Protein AF-A0A7D9J7T1-F1 (afdb_monomer)

pLDDT: mean 74.96, std 25.12, range [26.58, 97.88]

Foldseek 3Di:
DDDDDPDPPPDAQAEDAWQEEEEEEPLCVPPDVCVLPPPTRYDYDHHAALVSLLCCLPRHHYDAHQEYEHYYCLVVLVPHDLVVNVVSLVSSVVSVVVVCVVHVNHAYEYEQAAAFQDPSRVVSVVVRVVNVVVQVVPPSYHYQYLVVRVVDPPQAPHGGHGDPVVSVSVSVSSSCVVVVHDDDDPDPDPPDDDPDPPDDDDDDDDDDDDDDDDDDDDPDDDDDDDDPDDPPPPPDDDDDPVVVVVVVVVVVVVVVVPD

Solvent-accessible surface area (backbone atoms only — not comparable to full-atom values): 16118 Å² total; per-residue (Å²): 141,81,87,77,79,84,76,74,82,77,68,71,76,54,70,38,82,32,30,29,40,36,36,24,25,79,70,46,72,84,59,56,64,64,80,48,41,64,101,50,52,64,43,78,42,87,15,60,28,44,63,51,45,39,50,47,62,70,58,41,44,65,76,64,43,48,33,39,40,40,33,49,32,79,54,40,68,78,74,44,57,71,67,57,49,50,53,44,49,51,53,33,52,54,42,50,50,57,46,33,74,77,32,74,80,31,39,36,34,41,39,49,69,74,66,48,69,57,91,56,37,64,59,45,51,56,48,39,60,48,49,49,58,56,38,75,78,38,87,69,46,42,74,43,76,58,66,72,57,68,74,45,80,84,29,49,75,58,50,66,41,57,26,76,69,28,42,54,52,51,47,50,53,52,28,28,58,74,72,71,45,81,81,80,78,79,71,78,75,78,92,68,79,76,85,82,81,79,80,84,82,85,87,81,89,86,90,84,90,79,83,91,77,89,79,83,87,77,93,74,82,80,74,80,81,74,86,90,77,74,74,92,79,72,82,73,75,90,85,61,69,70,63,55,50,53,54,54,52,51,52,53,54,56,58,66,74,77,114

Sequence (259 aa):
MKLQDENQNINPMKTSNAETIILCDSNGRNLDPKLLCPNSTTEYVRCPTIEAANKILKQHQFSNPKTFIIHTGTNDIERCSIDNINNKTKTLLSSMTSIRQRHPQARLILSSLLPRNDHLLQKAKTLNDRLEKFTNEFPNTTILKHTNLFESTQILYDKKHLNHKGVKIFAKNLKSAYFGTKQKHYSPKPLFHPPTNKQFTPNHRTHQPYHHVPHPVNYNQQFPPLPRNGNPNTWKRPLDNEANHKVSEMIKILHSLFQ

Nearest PDB structures (foldseek):
  2vpt-assembly1_A-2  TM=6.610E-01  e=1.687E-04  Acetivibrio thermocellus
  2wao-assembly1_A  TM=6.851E-01  e=4.635E-04  Acetivibrio thermocellus
  2waa-assembly1_A  TM=6.565E-01  e=3.971E-03  Cellvibrio japonicus
  2w9x-assembly1_B  TM=5.428E-01  e=2.718E-03  Cellvibrio japonicus
  4bo1-assembly1_D  TM=4.828E-01  e=5.331E+00  Pseudomonas aeruginosa PAO1

Secondary structure (DSSP, 8-state):
-----------S--EE--SEEEEE-GGGTT--HHHHSTTS-EEEEE--SHHHHHHHHHHSEESS-SEEEEE--TTHHHHS-HHHHHHHHHHHHHHHHHHHHH-TT-EEEEEPPPP-SSTTHHHHHHHHHHHHHHHHTSTTEEEE--HHHHT-SS-BSSSSSB-HHHHHHHHHHHHHHHTTPPP---PPPPS-PPP------------------PPP-----PPPPP-----TT----SS-HHHHHHHHHHHHHHHHT--

Mean predicted aligned error: 15.79 Å

Radius of gyration: 27.57 Å; Cα contacts (8 Å, |Δi|>4): 290; chains: 1; bounding box: 70×69×81 Å

Structure (mmCIF, N/CA/C/O backbone):
data_AF-A0A7D9J7T1-F1
#
_entry.id   AF-A0A7D9J7T1-F1
#
loop_
_atom_site.group_PDB
_atom_site.id
_atom_site.type_symbol
_atom_site.label_atom_id
_atom_site.label_alt_id
_atom_site.label_comp_id
_atom_site.label_asym_id
_atom_site.label_entity_id
_atom_site.label_seq_id
_atom_site.pdbx_PDB_ins_code
_atom_site.Cartn_x
_atom_site.Cartn_y
_atom_site.Cartn_z
_atom_site.occupancy
_atom_site.B_iso_or_equiv
_atom_site.auth_seq_id
_atom_site.auth_comp_id
_atom_site.auth_asym_id
_atom_site.auth_atom_id
_atom_site.pdbx_PDB_model_num
ATOM 1 N N . MET A 1 1 ? -24.277 1.541 -37.006 1.00 35.62 1 MET A N 1
ATOM 2 C CA . MET A 1 1 ? -23.154 1.745 -36.069 1.00 35.62 1 MET A CA 1
ATOM 3 C C . MET A 1 1 ? -23.751 2.043 -34.693 1.00 35.62 1 MET A C 1
ATOM 5 O O . MET A 1 1 ? -24.195 3.157 -34.461 1.00 35.62 1 MET A O 1
ATOM 9 N N . LYS A 1 2 ? -23.918 1.023 -33.843 1.00 26.58 2 LYS A N 1
ATOM 10 C CA . LYS A 1 2 ? -24.410 1.162 -32.461 1.00 26.58 2 LYS A CA 1
ATOM 11 C C . LYS A 1 2 ? -23.308 0.623 -31.555 1.00 26.58 2 LYS A C 1
ATOM 13 O O . LYS A 1 2 ? -23.092 -0.582 -31.520 1.00 26.58 2 LYS A O 1
ATOM 18 N N . LEU A 1 3 ? -22.581 1.526 -30.907 1.00 33.00 3 LEU A N 1
ATOM 19 C CA . LEU A 1 3 ? -21.710 1.197 -29.785 1.00 33.00 3 LEU A CA 1
ATOM 20 C C . LEU A 1 3 ? -22.634 1.011 -28.580 1.00 33.00 3 LEU A C 1
ATOM 22 O O . LEU A 1 3 ? -23.319 1.951 -28.187 1.00 33.00 3 LEU A O 1
ATOM 26 N N . GLN A 1 4 ? -22.738 -0.219 -28.085 1.00 32.56 4 GLN A N 1
ATOM 27 C CA . GLN A 1 4 ? -23.394 -0.501 -26.816 1.00 32.56 4 GLN A CA 1
ATOM 28 C C . GLN A 1 4 ? -22.368 -0.324 -25.705 1.00 32.56 4 GLN A C 1
ATOM 30 O O . GLN A 1 4 ? -21.306 -0.945 -25.718 1.00 32.56 4 GLN A O 1
ATOM 35 N N . ASP A 1 5 ? -22.724 0.557 -24.780 1.00 36.34 5 ASP A N 1
ATOM 36 C CA . ASP A 1 5 ? -22.052 0.810 -23.521 1.00 36.34 5 ASP A CA 1
ATOM 37 C C . ASP A 1 5 ? -21.841 -0.490 -22.735 1.00 36.34 5 ASP A C 1
ATOM 39 O O . ASP A 1 5 ? -22.794 -1.162 -22.327 1.00 36.34 5 ASP A O 1
ATOM 43 N N . GLU A 1 6 ? -20.580 -0.821 -22.453 1.00 35.38 6 GLU A N 1
ATOM 44 C CA . GLU A 1 6 ? -20.251 -1.709 -21.344 1.00 35.38 6 GLU A CA 1
ATOM 45 C C . GLU A 1 6 ? -20.599 -0.979 -20.044 1.00 35.38 6 GLU A C 1
ATOM 47 O O . GLU A 1 6 ? -19.807 -0.218 -19.483 1.00 35.38 6 GLU A O 1
ATOM 52 N N . ASN A 1 7 ? -21.834 -1.203 -19.593 1.00 34.75 7 ASN A N 1
ATOM 53 C CA . ASN A 1 7 ? -22.358 -0.827 -18.290 1.00 34.75 7 ASN A CA 1
ATOM 54 C C . ASN A 1 7 ? -21.347 -1.164 -17.182 1.00 34.75 7 ASN A C 1
ATOM 56 O O . ASN A 1 7 ? -21.297 -2.284 -16.662 1.00 34.75 7 ASN A O 1
ATOM 60 N N . GLN A 1 8 ? -20.579 -0.158 -16.754 1.00 40.19 8 GLN A N 1
ATOM 61 C CA . GLN A 1 8 ? -20.060 -0.138 -15.398 1.00 40.19 8 GLN A CA 1
ATOM 62 C C . GLN A 1 8 ? -21.281 -0.163 -14.488 1.00 40.19 8 GLN A C 1
ATOM 64 O O . GLN A 1 8 ? -22.037 0.800 -14.426 1.00 40.19 8 GLN A O 1
ATOM 69 N N . ASN A 1 9 ? -21.483 -1.283 -13.803 1.00 34.84 9 ASN A N 1
ATOM 70 C CA . ASN A 1 9 ? -22.452 -1.405 -12.730 1.00 34.84 9 ASN A CA 1
ATOM 71 C C . ASN A 1 9 ? -22.028 -0.458 -11.592 1.00 34.84 9 ASN A C 1
ATOM 73 O O . ASN A 1 9 ? -21.299 -0.842 -10.673 1.00 34.84 9 ASN A O 1
ATOM 77 N N . ILE A 1 10 ? -22.401 0.818 -11.707 1.00 39.12 10 ILE A N 1
ATOM 78 C CA . ILE A 1 10 ? -22.299 1.798 -10.632 1.00 39.12 10 ILE A CA 1
ATOM 79 C C . ILE A 1 10 ? -23.448 1.465 -9.683 1.00 39.12 10 ILE A C 1
ATOM 81 O O . ILE A 1 10 ? -24.546 2.002 -9.788 1.00 39.12 10 ILE A O 1
ATOM 85 N N . ASN A 1 11 ? -23.192 0.516 -8.784 1.00 40.62 11 ASN A N 1
ATOM 86 C CA . ASN A 1 11 ? -24.059 0.277 -7.639 1.00 40.62 11 ASN A CA 1
ATOM 87 C C . ASN A 1 11 ? -24.272 1.611 -6.891 1.00 40.62 11 ASN A C 1
ATOM 89 O O . ASN A 1 11 ? -23.317 2.393 -6.784 1.00 40.62 11 ASN A O 1
ATOM 93 N N . PRO A 1 12 ? -25.481 1.878 -6.360 1.00 44.53 12 PRO A N 1
ATOM 94 C CA . PRO A 1 12 ? -25.743 3.063 -5.549 1.00 44.53 12 PRO A CA 1
ATOM 95 C C . PRO A 1 12 ? -24.705 3.172 -4.429 1.00 44.53 12 PRO A C 1
ATOM 97 O O . PRO A 1 12 ? -24.228 2.149 -3.936 1.00 44.53 12 PRO A O 1
ATOM 100 N N . MET A 1 13 ? -24.342 4.416 -4.082 1.00 55.62 13 MET A N 1
ATOM 101 C CA . MET A 1 13 ? -23.355 4.808 -3.063 1.00 55.62 13 MET A CA 1
ATOM 102 C C . MET A 1 13 ? -23.188 3.731 -1.980 1.00 55.62 13 MET A C 1
ATOM 104 O O . MET A 1 13 ? -23.991 3.620 -1.056 1.00 55.62 13 MET A O 1
ATOM 108 N N . LYS A 1 14 ? -22.165 2.882 -2.130 1.00 71.75 14 LYS A N 1
ATOM 109 C CA . LYS A 1 14 ? -21.948 1.771 -1.208 1.00 71.75 14 LYS A CA 1
ATOM 110 C C . LYS A 1 14 ? -21.379 2.342 0.085 1.00 71.75 14 LYS A C 1
ATOM 112 O O . LYS A 1 14 ? -20.235 2.799 0.119 1.00 71.75 14 LYS A O 1
ATOM 117 N N . THR A 1 15 ? -22.190 2.328 1.134 1.00 84.81 15 THR A N 1
ATOM 118 C CA . THR A 1 15 ? -21.746 2.674 2.483 1.00 84.81 15 THR A CA 1
ATOM 119 C C . THR A 1 15 ? -21.046 1.476 3.107 1.00 84.81 15 THR A C 1
ATOM 121 O O . THR A 1 15 ? -21.578 0.365 3.123 1.00 84.81 15 THR A O 1
ATOM 124 N N . SER A 1 16 ? -19.843 1.699 3.623 1.00 89.12 16 SER A N 1
ATOM 125 C CA . SER A 1 16 ? -19.072 0.705 4.355 1.00 89.12 16 SER A CA 1
ATOM 126 C C . SER A 1 16 ? -19.120 0.980 5.852 1.00 89.12 16 SER A C 1
ATOM 128 O O . SER A 1 16 ? -18.763 2.066 6.313 1.00 89.12 16 SER A O 1
ATOM 130 N N . ASN A 1 17 ? -19.512 -0.041 6.613 1.00 92.75 17 ASN A N 1
ATOM 131 C CA . ASN A 1 17 ? -19.477 -0.045 8.078 1.00 92.75 17 ASN A CA 1
ATOM 132 C C . ASN A 1 17 ? -18.235 -0.768 8.632 1.00 92.75 17 ASN A C 1
ATOM 134 O O . ASN A 1 17 ? -18.174 -1.066 9.824 1.00 92.75 17 ASN A O 1
ATOM 138 N N . ALA A 1 18 ? -17.265 -1.102 7.775 1.00 95.12 18 ALA A N 1
ATOM 139 C CA . ALA A 1 18 ? -16.040 -1.759 8.202 1.00 95.12 18 ALA A CA 1
ATOM 140 C C . ALA A 1 18 ? -15.104 -0.779 8.925 1.00 95.12 18 ALA A C 1
ATOM 142 O O . ALA A 1 18 ? -14.911 0.364 8.508 1.00 95.12 18 ALA A O 1
ATOM 143 N N . GLU A 1 19 ? -14.486 -1.254 10.000 1.00 96.12 19 GLU A N 1
ATOM 144 C CA . GLU A 1 19 ? -13.455 -0.525 10.732 1.00 96.12 19 GLU A CA 1
ATOM 145 C C . GLU A 1 19 ? -12.128 -0.486 9.966 1.00 96.12 19 GLU A C 1
ATOM 147 O O . GLU A 1 19 ? -11.385 0.492 10.060 1.00 96.12 19 GLU A O 1
ATOM 152 N N . THR A 1 20 ? -11.817 -1.540 9.209 1.00 97.00 20 THR A N 1
ATOM 153 C CA . THR A 1 20 ? -10.607 -1.611 8.389 1.00 97.00 20 THR A CA 1
ATOM 154 C C . THR A 1 20 ? -10.964 -1.733 6.915 1.00 97.00 20 THR A C 1
ATOM 156 O O . THR A 1 20 ? -11.684 -2.643 6.512 1.00 97.00 20 THR A O 1
ATOM 159 N N . ILE A 1 21 ? -10.416 -0.842 6.093 1.00 97.44 21 ILE A N 1
ATOM 160 C CA . ILE A 1 21 ? -10.584 -0.859 4.639 1.00 97.44 21 ILE A CA 1
ATOM 161 C C . ILE A 1 21 ? -9.254 -1.236 3.994 1.00 97.44 21 ILE A C 1
ATOM 163 O O . ILE A 1 21 ? -8.249 -0.549 4.181 1.00 97.44 21 ILE A O 1
ATOM 167 N N . ILE A 1 22 ? -9.238 -2.312 3.211 1.00 97.69 22 ILE A N 1
ATOM 168 C CA . ILE A 1 22 ? -8.058 -2.755 2.464 1.00 97.69 22 ILE A CA 1
ATOM 169 C C . ILE A 1 22 ? -8.319 -2.551 0.975 1.00 97.69 22 ILE A C 1
ATOM 171 O O . ILE A 1 22 ? -9.137 -3.250 0.384 1.00 97.69 22 ILE A O 1
ATOM 175 N N . LEU A 1 23 ? -7.593 -1.624 0.355 1.00 97.88 23 LEU A N 1
ATOM 176 C CA . LEU A 1 23 ? -7.582 -1.410 -1.090 1.00 97.88 23 LEU A CA 1
ATOM 177 C C . LEU A 1 23 ? -6.312 -2.044 -1.649 1.00 97.88 23 LEU A C 1
ATOM 179 O O . LEU A 1 23 ? -5.225 -1.515 -1.432 1.00 97.88 23 LEU A O 1
ATOM 183 N N . CYS A 1 24 ? -6.413 -3.178 -2.338 1.00 97.56 24 CYS A N 1
ATOM 184 C CA . CYS A 1 24 ? -5.216 -3.914 -2.753 1.00 97.56 24 CYS A CA 1
ATOM 185 C C . CYS A 1 24 ? -5.268 -4.398 -4.204 1.00 97.56 24 CYS A C 1
ATOM 187 O O . CYS A 1 24 ? -6.330 -4.764 -4.727 1.00 97.56 24 CYS A O 1
ATOM 189 N N . ASP A 1 25 ? -4.111 -4.399 -4.867 1.00 95.75 25 ASP A N 1
ATOM 190 C CA . ASP A 1 25 ? -3.979 -4.926 -6.214 1.00 95.75 25 ASP A CA 1
ATOM 191 C C . ASP A 1 25 ? -4.005 -6.475 -6.273 1.00 95.75 25 ASP A C 1
ATOM 193 O O . ASP A 1 25 ? -4.430 -7.143 -5.329 1.00 95.75 25 ASP A O 1
ATOM 197 N N . SER A 1 26 ? -3.613 -7.090 -7.398 1.00 95.12 26 SER A N 1
ATOM 198 C CA . SER A 1 26 ? -3.631 -8.557 -7.534 1.00 95.12 26 SER A CA 1
ATOM 199 C C . SER A 1 26 ? -2.660 -9.260 -6.584 1.00 95.12 26 SER A C 1
ATOM 201 O O . SER A 1 26 ? -2.889 -10.429 -6.272 1.00 95.12 26 SER A O 1
ATOM 203 N N . ASN A 1 27 ? -1.632 -8.575 -6.075 1.00 94.62 27 ASN A N 1
ATOM 204 C CA . ASN A 1 27 ? -0.717 -9.136 -5.080 1.00 94.62 27 ASN A CA 1
ATOM 205 C C . ASN A 1 27 ? -1.406 -9.421 -3.744 1.00 94.62 27 ASN A C 1
ATOM 207 O O . ASN A 1 27 ? -0.958 -10.283 -2.988 1.00 94.62 27 ASN A O 1
ATOM 211 N N . GLY A 1 28 ? -2.524 -8.747 -3.470 1.00 94.31 28 GLY A N 1
ATOM 212 C CA . GLY A 1 28 ? -3.327 -8.995 -2.284 1.00 94.31 28 GLY A CA 1
ATOM 213 C C . GLY A 1 28 ? -4.298 -10.163 -2.393 1.00 94.31 28 GLY A C 1
ATOM 214 O O . GLY A 1 28 ? -4.953 -10.454 -1.399 1.00 94.31 28 GLY A O 1
ATOM 215 N N . ARG A 1 29 ? -4.426 -10.818 -3.557 1.00 93.38 29 ARG A N 1
ATOM 216 C CA . ARG A 1 29 ? -5.463 -11.840 -3.810 1.00 93.38 29 ARG A CA 1
ATOM 217 C C . ARG A 1 29 ? -5.485 -12.960 -2.765 1.00 93.38 29 ARG A C 1
ATOM 219 O O . ARG A 1 29 ? -6.552 -13.471 -2.453 1.00 93.38 29 ARG A O 1
ATOM 226 N N . ASN A 1 30 ? -4.312 -13.340 -2.262 1.00 93.62 30 ASN A N 1
ATOM 227 C CA . ASN A 1 30 ? -4.137 -14.443 -1.314 1.00 93.62 30 ASN A CA 1
ATOM 228 C C . ASN A 1 30 ? -3.927 -13.960 0.133 1.00 93.62 30 ASN A C 1
ATOM 230 O O . ASN A 1 30 ? -3.459 -14.727 0.974 1.00 93.62 30 ASN A O 1
ATOM 234 N N . LEU A 1 31 ? -4.207 -12.687 0.423 1.00 94.94 31 LEU A N 1
ATOM 235 C CA . LEU A 1 31 ? -4.258 -12.202 1.797 1.00 94.94 31 LEU A CA 1
ATOM 236 C C . LEU A 1 31 ? -5.558 -12.671 2.442 1.00 94.94 31 LEU A C 1
ATOM 238 O O . LEU A 1 31 ? -6.616 -12.610 1.825 1.00 94.94 31 LEU A O 1
ATOM 242 N N . ASP A 1 32 ? -5.474 -13.077 3.704 1.00 93.81 32 ASP A N 1
ATOM 243 C CA . ASP A 1 32 ? -6.646 -13.297 4.543 1.00 93.81 32 ASP A CA 1
ATOM 244 C C . ASP A 1 32 ? -6.852 -12.061 5.436 1.00 93.81 32 ASP A C 1
ATOM 246 O O . ASP A 1 32 ? -6.069 -11.851 6.373 1.00 93.81 32 ASP A O 1
ATOM 250 N N . PRO A 1 33 ? -7.883 -11.232 5.176 1.00 92.62 33 PRO A N 1
ATOM 251 C CA . PRO A 1 33 ? -8.157 -10.042 5.973 1.00 92.62 33 PRO A CA 1
ATOM 252 C C . PRO A 1 33 ? -8.390 -10.343 7.459 1.00 92.62 33 PRO A C 1
ATOM 254 O O . PRO A 1 33 ? -7.979 -9.546 8.302 1.00 92.62 33 PRO A O 1
ATOM 257 N N . LYS A 1 34 ? -8.971 -11.503 7.804 1.00 91.12 34 LYS A N 1
ATOM 258 C CA . LYS A 1 34 ? -9.240 -11.881 9.204 1.00 91.12 34 LYS A CA 1
ATOM 259 C C . LYS A 1 34 ? -7.949 -12.169 9.966 1.00 91.12 34 LYS A C 1
ATOM 261 O O . LYS A 1 34 ? -7.833 -11.835 11.143 1.00 91.12 34 LYS A O 1
ATOM 266 N N . LEU A 1 35 ? -6.962 -12.769 9.299 1.00 92.31 35 LEU A N 1
ATOM 267 C CA . LEU A 1 35 ? -5.643 -13.020 9.892 1.00 92.31 35 LEU A CA 1
ATOM 268 C C . LEU A 1 35 ? -4.770 -11.760 9.930 1.00 92.31 35 LEU A C 1
ATOM 270 O O . LEU A 1 35 ? -3.928 -11.623 10.833 1.00 92.31 35 LEU A O 1
ATOM 274 N N . LEU A 1 36 ? -4.952 -10.866 8.953 1.00 94.00 36 LEU A N 1
ATOM 275 C CA . LEU A 1 36 ? -4.252 -9.586 8.847 1.00 94.00 36 LEU A CA 1
ATOM 276 C C . LEU A 1 36 ? -4.673 -8.624 9.963 1.00 94.00 36 LEU A C 1
ATOM 278 O O . LEU A 1 36 ? -3.818 -8.075 10.659 1.00 94.00 36 LEU A O 1
ATOM 282 N N . CYS A 1 37 ? -5.985 -8.479 10.141 1.00 93.56 37 CYS A N 1
ATOM 283 C CA . CYS A 1 37 ? -6.636 -7.506 11.009 1.00 93.56 37 CYS A CA 1
ATOM 284 C C . CYS A 1 37 ? -7.584 -8.237 11.976 1.00 93.56 37 CYS A C 1
ATOM 286 O O . CYS A 1 37 ? -8.805 -8.104 11.869 1.00 93.56 37 CYS A O 1
ATOM 288 N N . PRO A 1 38 ? -7.049 -9.058 12.902 1.00 91.31 38 PRO A N 1
ATOM 289 C CA . PRO A 1 38 ? -7.892 -9.801 13.825 1.00 91.31 38 PRO A CA 1
ATOM 290 C C . PRO A 1 38 ? -8.669 -8.828 14.716 1.00 91.31 38 PRO A C 1
ATOM 292 O O . PRO A 1 38 ? -8.162 -7.764 15.079 1.00 91.31 38 PRO A O 1
ATOM 295 N N . ASN A 1 39 ? -9.893 -9.215 15.073 1.00 90.94 39 ASN A N 1
ATOM 296 C CA . ASN A 1 39 ? -10.823 -8.429 15.890 1.00 90.94 39 ASN A CA 1
ATOM 297 C C . ASN A 1 39 ? -11.267 -7.095 15.261 1.00 90.94 39 ASN A C 1
ATOM 299 O O . ASN A 1 39 ? -11.721 -6.215 15.984 1.00 90.94 39 ASN A O 1
ATOM 303 N N . SER A 1 40 ? -11.150 -6.940 13.937 1.00 93.19 40 SER A N 1
ATOM 304 C CA . SER A 1 40 ? -11.674 -5.778 13.217 1.00 93.19 40 SER A CA 1
ATOM 305 C C . SER A 1 40 ? -12.597 -6.200 12.081 1.00 93.19 40 SER A C 1
ATOM 307 O O . SER A 1 40 ? -12.284 -7.119 11.313 1.00 93.19 40 SER A O 1
ATOM 309 N N . THR A 1 41 ? -13.735 -5.517 11.940 1.00 95.31 41 THR A N 1
ATOM 310 C CA . THR A 1 41 ? -14.574 -5.676 10.748 1.00 95.31 41 THR A CA 1
ATOM 311 C C . THR A 1 41 ? -13.808 -5.121 9.552 1.00 95.31 41 THR A C 1
ATOM 313 O O . THR A 1 41 ? -13.458 -3.944 9.506 1.00 95.31 41 THR A O 1
ATOM 316 N N . THR A 1 42 ? -13.487 -5.989 8.594 1.00 95.50 42 THR A N 1
ATOM 317 C CA . THR A 1 42 ? -12.598 -5.637 7.485 1.00 95.50 42 THR A CA 1
ATOM 318 C C . THR A 1 42 ? -13.318 -5.763 6.152 1.00 95.50 42 THR A C 1
ATOM 320 O O . THR A 1 42 ? -13.832 -6.833 5.826 1.00 95.50 42 THR A O 1
ATOM 323 N N . GLU A 1 43 ? -13.312 -4.693 5.360 1.00 95.38 43 GLU A N 1
ATOM 324 C CA . GLU A 1 43 ? -13.709 -4.730 3.955 1.00 95.38 43 GLU A CA 1
ATOM 325 C C . GLU A 1 43 ? -12.457 -4.788 3.082 1.00 95.38 43 GLU A C 1
ATOM 327 O O . GLU A 1 43 ? -11.596 -3.908 3.127 1.00 95.38 43 GLU A O 1
ATOM 332 N N . TYR A 1 44 ? -12.365 -5.831 2.261 1.00 95.38 44 TYR A N 1
ATOM 333 C CA . TYR A 1 44 ? -11.342 -5.942 1.232 1.00 95.38 44 TYR A CA 1
ATOM 334 C C . TYR A 1 44 ? -11.935 -5.544 -0.119 1.00 95.38 44 TYR A C 1
ATOM 336 O O . TYR A 1 44 ? -12.894 -6.158 -0.589 1.00 95.38 44 TYR A O 1
ATOM 344 N N . VAL A 1 45 ? -11.337 -4.548 -0.768 1.00 95.31 45 VAL A N 1
ATOM 345 C CA . VAL A 1 45 ? -11.741 -4.067 -2.089 1.00 95.31 45 VAL A CA 1
ATOM 346 C C . VAL A 1 45 ? -10.576 -4.220 -3.058 1.00 95.31 45 VAL A C 1
ATOM 348 O O . VAL A 1 45 ? -9.482 -3.677 -2.872 1.00 95.31 45 VAL A O 1
ATOM 351 N N . ARG A 1 46 ? -10.818 -4.961 -4.141 1.00 94.69 46 ARG A N 1
ATOM 352 C CA . ARG A 1 46 ? -9.849 -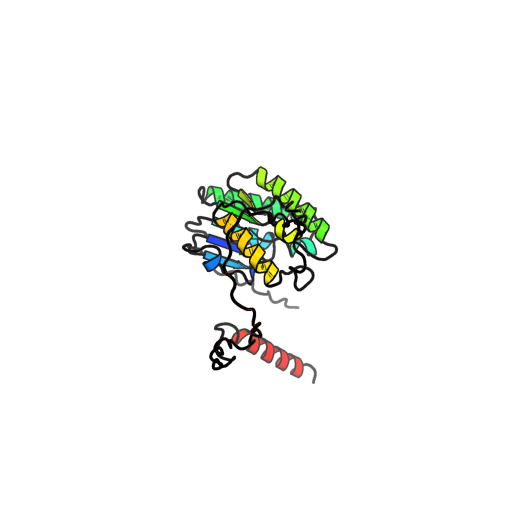5.113 -5.224 1.00 94.69 46 ARG A CA 1
ATOM 353 C C . ARG A 1 46 ? -9.630 -3.756 -5.895 1.00 94.69 46 ARG A C 1
ATOM 355 O O . ARG A 1 46 ? -10.547 -3.176 -6.463 1.00 94.69 46 ARG A O 1
ATOM 362 N N . CYS A 1 47 ? -8.389 -3.288 -5.878 1.00 96.31 47 CYS A N 1
ATOM 363 C CA . CYS A 1 47 ? -8.010 -1.960 -6.339 1.00 96.31 47 CYS A CA 1
ATOM 364 C C . CYS A 1 47 ? -6.829 -2.046 -7.325 1.00 96.31 47 CYS A C 1
ATOM 366 O O . CYS A 1 47 ? -5.676 -2.106 -6.907 1.00 96.31 47 CYS A O 1
ATOM 368 N N . PRO A 1 48 ? -7.074 -2.158 -8.645 1.00 94.44 48 PRO A N 1
ATOM 369 C CA . PRO A 1 48 ? -6.024 -2.458 -9.625 1.00 94.44 48 PRO A CA 1
ATOM 370 C C . PRO A 1 48 ? -5.117 -1.289 -9.990 1.00 94.44 48 PRO A C 1
ATOM 372 O O . PRO A 1 48 ? -4.019 -1.550 -10.477 1.00 94.44 48 PRO A O 1
ATOM 375 N N . THR A 1 49 ? -5.563 -0.050 -9.811 1.00 97.50 49 THR A N 1
ATOM 376 C CA . THR A 1 49 ? -4.816 1.152 -10.197 1.00 97.50 49 THR A CA 1
ATOM 377 C C . THR A 1 49 ? -4.917 2.222 -9.118 1.00 97.50 49 THR A C 1
ATOM 379 O O . THR A 1 49 ? -5.771 2.147 -8.226 1.00 97.50 49 THR A O 1
ATOM 382 N N . ILE A 1 50 ? -4.041 3.222 -9.173 1.00 97.12 50 ILE A N 1
ATOM 383 C CA . ILE A 1 50 ? -4.102 4.397 -8.291 1.00 97.12 50 ILE A CA 1
ATOM 384 C C . ILE A 1 50 ? -5.411 5.168 -8.516 1.00 97.12 50 ILE A C 1
ATOM 386 O O . ILE A 1 50 ? -6.019 5.691 -7.584 1.00 97.12 50 ILE A O 1
ATOM 390 N N . GLU A 1 51 ? -5.886 5.209 -9.757 1.00 96.56 51 GLU A N 1
ATOM 391 C CA . GLU A 1 51 ? -7.154 5.841 -10.113 1.00 96.56 51 GLU A CA 1
ATOM 392 C C . GLU A 1 51 ? -8.363 5.112 -9.513 1.00 96.56 51 GLU A C 1
ATOM 394 O O . GLU A 1 51 ? -9.266 5.755 -8.981 1.00 96.56 51 GLU A O 1
ATOM 399 N N . ALA A 1 52 ? -8.351 3.775 -9.499 1.00 96.56 52 ALA A N 1
ATOM 400 C CA . ALA A 1 52 ? -9.389 2.998 -8.827 1.00 96.56 52 ALA A CA 1
ATOM 401 C C . ALA A 1 52 ? -9.427 3.292 -7.317 1.00 96.56 52 ALA A C 1
ATOM 403 O O . ALA A 1 52 ? -10.510 3.474 -6.763 1.00 96.56 52 ALA A O 1
ATOM 404 N N . ALA A 1 53 ? -8.261 3.418 -6.667 1.00 97.12 53 ALA A N 1
ATOM 405 C CA . ALA A 1 53 ? -8.188 3.804 -5.254 1.00 97.12 53 ALA A CA 1
ATOM 406 C C . ALA A 1 53 ? -8.817 5.183 -5.038 1.00 97.12 53 ALA A C 1
ATOM 408 O O . ALA A 1 53 ? -9.668 5.348 -4.169 1.00 97.12 53 ALA A O 1
ATOM 409 N N . ASN A 1 54 ? -8.449 6.156 -5.875 1.00 96.12 54 ASN A N 1
ATOM 410 C CA . ASN A 1 54 ? -9.019 7.500 -5.844 1.00 96.12 54 ASN A CA 1
ATOM 411 C C . ASN A 1 54 ? -10.544 7.493 -5.985 1.00 96.12 54 ASN A C 1
ATOM 413 O O . ASN A 1 54 ? -11.233 8.160 -5.214 1.00 96.12 54 ASN A O 1
ATOM 417 N N . LYS A 1 55 ? -11.074 6.730 -6.947 1.00 95.19 55 LYS A N 1
ATOM 418 C CA . LYS A 1 55 ? -12.519 6.600 -7.162 1.00 95.19 55 LYS A CA 1
ATOM 419 C C . LYS A 1 55 ? -13.207 6.060 -5.907 1.00 95.19 55 LYS A C 1
ATOM 421 O O . LYS A 1 55 ? -14.172 6.664 -5.449 1.00 95.19 55 LYS A O 1
ATOM 426 N N . ILE A 1 56 ? -12.665 5.000 -5.303 1.00 95.25 56 ILE A N 1
ATOM 427 C CA . ILE A 1 56 ? -13.206 4.407 -4.071 1.00 95.25 56 ILE A CA 1
ATOM 428 C C . ILE A 1 56 ? -13.182 5.418 -2.918 1.00 95.25 56 ILE A C 1
ATOM 430 O O . ILE A 1 56 ? -14.215 5.644 -2.299 1.00 95.25 56 ILE A O 1
ATOM 434 N N . LEU A 1 57 ? -12.053 6.085 -2.655 1.00 94.50 57 LEU A N 1
ATOM 435 C CA . LEU A 1 57 ? -11.942 7.041 -1.540 1.00 94.50 57 LEU A CA 1
ATOM 436 C C . LEU A 1 57 ? -12.878 8.258 -1.676 1.00 94.50 57 LEU A C 1
ATOM 438 O O . LEU A 1 57 ? -13.268 8.851 -0.664 1.00 94.50 57 LEU A O 1
ATOM 442 N N . LYS A 1 58 ? -13.221 8.644 -2.911 1.00 91.62 58 LYS A N 1
ATOM 443 C CA . LYS A 1 58 ? -14.134 9.760 -3.199 1.00 91.62 58 LYS A CA 1
ATOM 444 C C . LYS A 1 58 ? -15.606 9.355 -3.173 1.00 91.62 58 LYS A C 1
ATOM 446 O O . LYS A 1 58 ? -16.427 10.139 -2.714 1.00 91.62 58 LYS A O 1
ATOM 451 N N . GLN A 1 59 ? -15.940 8.180 -3.705 1.00 89.12 59 GLN A N 1
ATOM 452 C CA . GLN A 1 59 ? -17.329 7.784 -3.961 1.00 89.12 59 GLN A CA 1
ATOM 453 C C . GLN A 1 59 ? -17.924 6.887 -2.873 1.00 89.12 59 GLN A C 1
ATOM 455 O O . GLN A 1 59 ? -19.131 6.944 -2.646 1.00 89.12 59 GLN A O 1
ATOM 460 N N . HIS A 1 60 ? -17.116 6.060 -2.200 1.00 89.81 60 HIS A N 1
ATOM 461 C CA . HIS A 1 60 ? -17.610 5.272 -1.074 1.00 89.81 60 HIS A CA 1
ATOM 462 C C . HIS A 1 60 ? -17.801 6.157 0.155 1.00 89.81 60 HIS A C 1
ATOM 464 O O . HIS A 1 60 ? -16.950 6.981 0.507 1.00 89.81 60 HIS A O 1
ATOM 470 N N . GLN A 1 61 ? -18.919 5.931 0.837 1.00 90.50 61 GLN A N 1
ATOM 471 C CA . GLN A 1 61 ? -19.126 6.462 2.172 1.00 90.50 61 GLN A CA 1
ATOM 472 C C . GLN A 1 61 ? -18.559 5.466 3.179 1.00 90.50 61 GLN A C 1
ATOM 474 O O . GLN A 1 61 ? -18.841 4.272 3.110 1.00 90.50 61 GLN A O 1
ATOM 479 N N . PHE A 1 62 ? -17.756 5.953 4.115 1.00 92.56 62 PHE A N 1
ATOM 480 C CA . PHE A 1 62 ? -17.219 5.150 5.205 1.00 92.56 62 PHE A CA 1
ATOM 481 C C . PHE A 1 62 ? -17.828 5.689 6.492 1.00 92.56 62 PHE A C 1
ATOM 483 O O . PHE A 1 62 ? -17.679 6.873 6.777 1.00 92.56 62 PHE A O 1
ATOM 490 N N . SER A 1 63 ? -18.540 4.856 7.248 1.00 89.94 63 SER A N 1
ATOM 491 C CA . SER A 1 63 ? -19.256 5.331 8.436 1.00 89.94 63 SER A CA 1
ATOM 492 C C . SER A 1 63 ? -18.283 5.698 9.560 1.00 89.94 63 SER A C 1
ATOM 494 O O . SER A 1 63 ? -18.266 6.831 10.029 1.00 89.94 63 SER A O 1
ATOM 496 N N . ASN A 1 64 ? -17.431 4.751 9.972 1.00 90.25 64 ASN A N 1
ATOM 497 C CA . ASN A 1 64 ? -16.439 4.969 11.030 1.00 90.25 64 ASN A CA 1
ATOM 498 C C . ASN A 1 64 ? -15.173 4.104 10.838 1.00 90.25 64 ASN A C 1
ATOM 500 O O . ASN A 1 64 ? -14.898 3.201 11.635 1.00 90.25 64 ASN A O 1
ATOM 504 N N . PRO A 1 65 ? -14.408 4.328 9.757 1.00 94.62 65 PRO A N 1
ATOM 505 C CA . PRO A 1 65 ? -13.177 3.597 9.509 1.00 94.62 65 PRO A CA 1
ATOM 506 C C . PRO A 1 65 ? -12.094 4.002 10.521 1.00 94.62 65 PRO A C 1
ATOM 508 O O . PRO A 1 65 ? -11.819 5.180 10.744 1.00 94.62 65 PRO A O 1
ATOM 511 N N . LYS A 1 66 ? -11.418 3.008 11.092 1.00 94.94 66 LYS A N 1
ATOM 512 C CA . LYS A 1 66 ? -10.257 3.167 11.978 1.00 94.94 66 LYS A CA 1
ATOM 513 C C . LYS A 1 66 ? -8.940 3.059 11.220 1.00 94.94 66 LYS A C 1
ATOM 515 O O . LYS A 1 66 ? -7.927 3.616 11.646 1.00 94.94 66 LYS A O 1
ATOM 520 N N . THR A 1 67 ? -8.886 2.289 10.135 1.00 95.81 67 THR A N 1
ATOM 521 C CA . THR A 1 67 ? -7.643 2.083 9.379 1.00 95.81 67 THR A CA 1
ATOM 522 C C . THR A 1 67 ? -7.911 1.857 7.895 1.00 95.81 67 THR A C 1
ATOM 524 O O . THR A 1 67 ? -8.777 1.072 7.521 1.00 95.81 67 THR A O 1
ATOM 527 N N . PHE A 1 68 ? -7.113 2.504 7.049 1.00 96.94 68 PHE A N 1
ATOM 528 C CA . PHE A 1 68 ? -7.032 2.220 5.620 1.00 96.94 68 PHE A CA 1
ATOM 529 C C . PHE A 1 68 ? -5.669 1.615 5.301 1.00 96.94 68 PHE A C 1
ATOM 531 O O . PHE A 1 68 ? -4.642 2.146 5.720 1.00 96.94 68 PHE A O 1
ATOM 538 N N . ILE A 1 69 ? -5.654 0.533 4.531 1.00 97.56 69 ILE A N 1
ATOM 539 C CA . ILE A 1 69 ? -4.446 -0.069 3.967 1.00 97.56 69 ILE A CA 1
ATOM 540 C C . ILE A 1 69 ? -4.575 -0.006 2.451 1.00 97.56 69 ILE A C 1
ATOM 542 O O . ILE A 1 69 ? -5.482 -0.612 1.885 1.00 97.56 69 ILE A O 1
ATOM 546 N N . ILE A 1 70 ? -3.678 0.718 1.788 1.00 97.75 70 ILE A N 1
ATOM 547 C CA . ILE A 1 70 ? -3.731 0.947 0.343 1.00 97.75 70 ILE A CA 1
ATOM 548 C C . ILE A 1 70 ? -2.461 0.393 -0.296 1.00 97.75 70 ILE A C 1
ATOM 550 O O . ILE A 1 70 ? -1.364 0.868 -0.022 1.00 97.75 70 ILE A O 1
ATOM 554 N N . HIS A 1 71 ? -2.612 -0.595 -1.169 1.00 97.69 71 HIS A N 1
ATOM 555 C CA . HIS A 1 71 ? -1.547 -1.169 -1.983 1.00 97.69 71 HIS A CA 1
ATOM 556 C C . HIS A 1 71 ? -1.989 -1.206 -3.446 1.00 97.69 71 HIS A C 1
ATOM 558 O O . HIS A 1 71 ? -2.797 -2.041 -3.848 1.00 97.69 71 HIS A O 1
ATOM 564 N N . THR A 1 72 ? -1.481 -0.283 -4.253 1.00 96.50 72 THR A N 1
ATOM 565 C CA . THR A 1 72 ? -1.834 -0.174 -5.670 1.00 96.50 72 THR A CA 1
ATOM 566 C C . THR A 1 72 ? -0.693 0.471 -6.456 1.00 96.50 72 THR A C 1
ATOM 568 O O . THR A 1 72 ? 0.264 0.973 -5.870 1.00 96.50 72 THR A O 1
ATOM 571 N N . GLY A 1 73 ? -0.791 0.469 -7.785 1.00 94.69 73 GLY A N 1
ATOM 572 C CA . GLY A 1 73 ? 0.176 1.109 -8.681 1.00 94.69 73 GLY A CA 1
ATOM 573 C C . GLY A 1 73 ? 1.003 0.140 -9.523 1.00 94.69 73 GLY A C 1
ATOM 574 O O . GLY A 1 73 ? 1.591 0.560 -10.517 1.00 94.69 73 GLY A O 1
ATOM 575 N N . THR A 1 74 ? 0.984 -1.164 -9.225 1.00 94.38 74 THR A N 1
ATOM 576 C CA . THR A 1 74 ? 1.687 -2.193 -10.020 1.00 94.38 74 THR A CA 1
ATOM 577 C C . THR A 1 74 ? 1.238 -2.236 -11.482 1.00 94.38 74 THR A C 1
ATOM 579 O O . THR A 1 74 ? 2.036 -2.547 -12.361 1.00 94.38 74 THR A O 1
ATOM 582 N N . ASN A 1 75 ? -0.024 -1.913 -11.769 1.00 95.19 75 ASN A N 1
ATOM 583 C CA . ASN A 1 75 ? -0.501 -1.798 -13.150 1.00 95.19 75 ASN A CA 1
ATOM 584 C C . ASN A 1 75 ? -0.230 -0.409 -13.747 1.00 95.19 75 ASN A C 1
ATOM 586 O O . ASN A 1 75 ? -0.072 -0.285 -14.958 1.00 95.19 75 ASN A O 1
ATOM 590 N N . 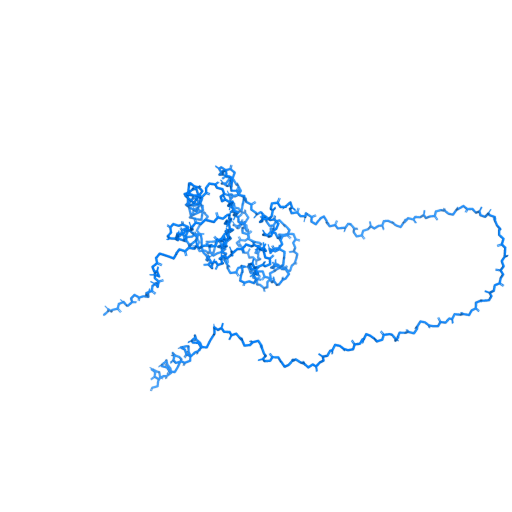ASP A 1 76 ? -0.171 0.644 -12.926 1.00 96.38 76 ASP A N 1
ATOM 591 C CA . ASP A 1 76 ? 0.132 1.995 -13.407 1.00 96.38 76 ASP A CA 1
ATOM 592 C C . ASP A 1 76 ? 1.583 2.088 -13.900 1.00 96.38 76 ASP A C 1
ATOM 594 O O . ASP A 1 76 ? 1.833 2.702 -14.938 1.00 96.38 76 ASP A O 1
ATOM 598 N N . ILE A 1 77 ? 2.533 1.406 -13.243 1.00 94.75 77 ILE A N 1
ATOM 599 C CA . ILE A 1 77 ? 3.927 1.353 -13.722 1.00 94.75 77 ILE A CA 1
ATOM 600 C C . ILE A 1 77 ? 4.063 0.722 -15.111 1.00 94.75 77 ILE A C 1
ATOM 602 O O . ILE A 1 77 ? 4.981 1.088 -15.844 1.00 94.75 77 ILE A O 1
ATOM 606 N N . GLU A 1 78 ? 3.157 -0.182 -15.483 1.00 91.88 78 GLU A N 1
ATOM 607 C CA . GLU A 1 78 ? 3.160 -0.868 -16.781 1.00 91.88 78 GLU A CA 1
ATOM 608 C C . GLU A 1 78 ? 2.586 0.004 -17.898 1.00 91.88 78 GLU A C 1
ATOM 610 O O . GLU A 1 78 ? 2.935 -0.184 -19.058 1.00 91.88 78 GLU A O 1
ATOM 615 N N . ARG A 1 79 ? 1.706 0.953 -17.559 1.00 94.06 79 ARG A N 1
ATOM 616 C CA . ARG A 1 79 ? 0.853 1.651 -18.537 1.00 94.06 79 ARG A CA 1
ATOM 617 C C . ARG A 1 79 ? 1.095 3.151 -18.627 1.00 94.06 79 ARG A C 1
ATOM 619 O O . ARG A 1 79 ? 0.606 3.790 -19.549 1.00 94.06 79 ARG A O 1
ATOM 626 N N . CYS A 1 80 ? 1.778 3.744 -17.654 1.00 94.50 80 CYS A N 1
ATOM 627 C CA . CYS A 1 80 ? 1.874 5.195 -17.527 1.00 94.50 80 CYS A CA 1
ATOM 628 C C . CYS A 1 80 ? 3.326 5.659 -17.434 1.00 94.50 80 CYS A C 1
ATOM 630 O O . CYS A 1 80 ? 4.181 4.947 -16.911 1.00 94.50 80 CYS A O 1
ATOM 632 N N . SER A 1 81 ? 3.616 6.877 -17.892 1.00 94.19 81 SER A N 1
ATOM 633 C CA . SER A 1 81 ? 4.894 7.534 -17.608 1.00 94.19 81 SER A CA 1
ATOM 634 C C . SER A 1 81 ? 5.057 7.778 -16.105 1.00 94.19 81 SER A C 1
ATOM 636 O O . SER A 1 81 ? 4.086 7.801 -15.346 1.00 94.19 81 SER A O 1
ATOM 638 N N . ILE A 1 82 ? 6.299 7.974 -15.668 1.00 91.88 82 ILE A N 1
ATOM 639 C CA . ILE A 1 82 ? 6.607 8.289 -14.271 1.00 91.88 82 ILE A CA 1
ATOM 640 C C . ILE A 1 82 ? 5.860 9.554 -13.800 1.00 91.88 82 ILE A C 1
ATOM 642 O O . ILE A 1 82 ? 5.326 9.565 -12.692 1.00 91.88 82 ILE A O 1
ATOM 646 N N . ASP A 1 83 ? 5.771 10.590 -14.637 1.00 93.06 83 ASP A N 1
ATOM 647 C CA . ASP A 1 83 ? 5.109 11.849 -14.271 1.00 93.06 83 ASP A CA 1
ATOM 648 C C . ASP A 1 83 ? 3.597 11.692 -14.130 1.00 93.06 83 ASP A C 1
ATOM 650 O O . ASP A 1 83 ? 3.003 12.211 -13.185 1.00 93.06 83 ASP A O 1
ATOM 654 N N . ASN A 1 84 ? 2.969 10.894 -14.998 1.00 95.69 84 ASN A N 1
ATOM 655 C CA . ASN A 1 84 ? 1.551 10.581 -14.855 1.00 95.69 84 ASN A CA 1
ATOM 656 C C . ASN A 1 84 ? 1.286 9.805 -13.551 1.00 95.69 84 ASN A C 1
ATOM 658 O O . ASN A 1 84 ? 0.345 10.108 -12.818 1.00 95.69 84 ASN A O 1
ATOM 662 N N . ILE A 1 85 ? 2.156 8.851 -13.201 1.00 94.94 85 ILE A N 1
ATOM 663 C CA . ILE A 1 85 ? 2.039 8.112 -11.935 1.00 94.94 85 ILE A CA 1
ATOM 664 C C . ILE A 1 85 ? 2.208 9.054 -10.740 1.00 94.94 85 ILE A C 1
ATOM 666 O O . ILE A 1 85 ? 1.415 8.981 -9.807 1.00 94.94 85 ILE A O 1
ATOM 670 N N . ASN A 1 86 ? 3.177 9.974 -10.772 1.00 92.25 86 ASN A N 1
ATOM 671 C CA . ASN A 1 86 ? 3.326 10.986 -9.724 1.00 92.25 86 ASN A CA 1
ATOM 672 C C . ASN A 1 86 ? 2.050 11.814 -9.545 1.00 92.25 86 ASN A C 1
ATOM 674 O O . ASN A 1 86 ? 1.621 12.024 -8.413 1.00 92.25 86 ASN A O 1
ATOM 678 N N . ASN A 1 87 ? 1.451 12.289 -10.640 1.00 93.75 87 ASN A N 1
ATOM 679 C CA . ASN A 1 87 ? 0.234 13.099 -10.585 1.00 93.75 87 ASN A CA 1
ATOM 680 C C . ASN A 1 87 ? -0.920 12.302 -9.970 1.00 93.75 87 ASN A C 1
ATOM 682 O O . ASN A 1 87 ? -1.552 12.771 -9.025 1.00 93.75 87 ASN A O 1
ATOM 686 N N . LYS A 1 88 ? -1.117 11.054 -10.413 1.00 95.00 88 LYS A N 1
ATOM 687 C CA . LYS A 1 88 ? -2.097 10.130 -9.822 1.00 95.00 88 LYS A CA 1
ATOM 688 C C . LYS A 1 88 ? -1.853 9.900 -8.327 1.00 95.00 88 LYS A C 1
ATOM 690 O O . LYS A 1 88 ? -2.805 9.899 -7.546 1.00 95.00 88 LYS A O 1
ATOM 695 N N . THR A 1 89 ? -0.595 9.729 -7.922 1.00 92.38 89 THR A N 1
ATOM 696 C CA . THR A 1 89 ? -0.194 9.568 -6.517 1.00 92.38 89 THR A CA 1
ATOM 697 C C . THR A 1 89 ? -0.494 10.820 -5.699 1.00 92.38 89 THR A C 1
ATOM 699 O O . THR A 1 89 ? -1.059 10.708 -4.616 1.00 92.38 89 THR A O 1
ATOM 702 N N . LYS A 1 90 ? -0.197 12.018 -6.214 1.00 91.50 90 LYS A N 1
ATOM 703 C CA . LYS A 1 90 ? -0.563 13.279 -5.548 1.00 91.50 90 LYS A CA 1
ATOM 704 C C . LYS A 1 90 ? -2.076 13.383 -5.363 1.00 91.50 90 LYS A C 1
ATOM 706 O O . LYS A 1 90 ? -2.528 13.680 -4.264 1.00 91.50 90 LYS A O 1
ATOM 711 N N . THR A 1 91 ? -2.863 13.043 -6.387 1.00 93.69 91 THR A N 1
ATOM 712 C CA . THR A 1 91 ? -4.330 12.990 -6.274 1.00 93.69 91 THR A CA 1
ATOM 713 C C . THR A 1 91 ? -4.797 11.968 -5.234 1.00 93.69 91 THR A C 1
ATOM 715 O O . THR A 1 91 ? -5.736 12.252 -4.489 1.00 93.69 91 THR A O 1
ATOM 718 N N . LEU A 1 92 ? -4.138 10.804 -5.143 1.00 94.44 92 LEU A N 1
ATOM 719 C CA . LEU A 1 92 ? -4.411 9.805 -4.103 1.00 94.44 92 LEU A CA 1
ATOM 720 C C . LEU A 1 92 ? -4.191 10.380 -2.708 1.00 94.44 92 LEU A C 1
ATOM 722 O O . LEU A 1 92 ? -5.073 10.263 -1.860 1.00 94.44 92 LEU A O 1
ATOM 726 N N . LEU A 1 93 ? -3.064 11.052 -2.494 1.00 91.56 93 LEU A N 1
ATOM 727 C CA . LEU A 1 93 ? -2.752 11.685 -1.218 1.00 91.56 93 LEU A CA 1
ATOM 728 C C . LEU A 1 93 ? -3.742 12.804 -0.879 1.00 91.56 93 LEU A C 1
ATOM 730 O O . LEU A 1 93 ? -4.216 12.862 0.251 1.00 91.56 93 LEU A O 1
ATOM 734 N N . SER A 1 94 ? -4.158 13.622 -1.850 1.00 91.56 94 SER A N 1
ATOM 735 C CA . SER A 1 94 ? -5.236 14.600 -1.641 1.00 91.56 94 SER A CA 1
ATOM 736 C C . SER A 1 94 ? -6.551 13.930 -1.219 1.00 91.56 94 SER A C 1
ATOM 738 O O . SER A 1 94 ? -7.197 14.388 -0.278 1.00 91.56 94 SER A O 1
ATOM 740 N N . SER A 1 95 ? -6.933 12.816 -1.853 1.00 93.62 95 SER A N 1
ATOM 741 C CA . SER A 1 95 ? -8.137 12.059 -1.471 1.00 93.62 95 SER A CA 1
ATOM 742 C C . SER A 1 95 ? -8.015 11.464 -0.062 1.00 93.62 95 SER A C 1
ATOM 744 O O . SER A 1 95 ? -8.979 11.469 0.705 1.00 93.62 95 SER A O 1
ATOM 746 N N . MET A 1 96 ? -6.824 10.992 0.307 1.00 91.69 96 MET A N 1
ATOM 747 C CA . MET A 1 96 ? -6.511 10.523 1.657 1.00 91.69 96 MET A CA 1
ATOM 748 C C . MET A 1 96 ? -6.596 11.657 2.693 1.00 91.69 96 MET A C 1
ATOM 750 O O . MET A 1 96 ? -7.140 11.448 3.778 1.00 91.69 96 MET A O 1
ATOM 754 N N . THR A 1 97 ? -6.172 12.878 2.351 1.00 89.88 97 THR A N 1
ATOM 755 C CA . THR A 1 97 ? -6.379 14.069 3.194 1.00 89.88 97 THR A CA 1
ATOM 756 C C . THR A 1 97 ? -7.862 14.332 3.436 1.00 89.88 97 THR A C 1
ATOM 758 O O . THR A 1 97 ? -8.264 14.540 4.580 1.00 89.88 97 THR A O 1
ATOM 761 N N . SER A 1 98 ? -8.704 14.252 2.402 1.00 91.81 98 SER A N 1
ATOM 762 C CA . SER A 1 98 ? -10.157 14.419 2.555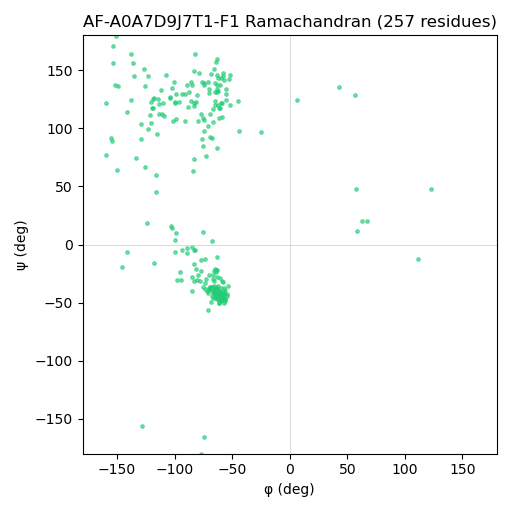 1.00 91.81 98 SER A CA 1
ATOM 763 C C . SER A 1 98 ? -10.804 13.309 3.392 1.00 91.81 98 SER A C 1
ATOM 765 O O . SER A 1 98 ? -11.795 13.547 4.081 1.00 91.81 98 SER A O 1
ATOM 767 N N . ILE A 1 99 ? -10.272 12.083 3.351 1.00 91.81 99 ILE A N 1
ATOM 768 C CA . ILE A 1 99 ? -10.695 10.998 4.253 1.00 91.81 99 ILE A CA 1
ATOM 769 C C . ILE A 1 99 ? -10.339 11.344 5.694 1.00 91.81 99 ILE A C 1
ATOM 771 O O . ILE A 1 99 ? -11.185 11.224 6.573 1.00 91.81 99 ILE A O 1
ATOM 775 N N . ARG A 1 100 ? -9.121 11.829 5.936 1.00 89.50 100 ARG A N 1
ATOM 776 C CA . ARG A 1 100 ? -8.671 12.220 7.274 1.00 89.50 100 ARG A CA 1
ATOM 777 C C . ARG A 1 100 ? -9.475 13.387 7.844 1.00 89.50 100 ARG A C 1
ATOM 779 O O . ARG A 1 100 ? -9.774 13.379 9.028 1.00 89.50 100 ARG A O 1
ATOM 786 N N . GLN A 1 101 ? -9.857 14.365 7.027 1.00 91.06 101 GLN A N 1
ATOM 787 C CA . GLN A 1 101 ? -10.729 15.459 7.475 1.00 91.06 101 GLN A CA 1
ATOM 788 C C . GLN A 1 101 ? -12.086 14.940 7.980 1.00 91.06 101 GLN A C 1
ATOM 790 O O . GLN A 1 101 ? -12.597 15.443 8.974 1.00 91.06 101 GLN A O 1
ATOM 795 N N . ARG A 1 102 ? -12.638 13.904 7.334 1.00 91.56 102 ARG A N 1
ATOM 796 C CA . ARG A 1 102 ? -13.896 13.252 7.742 1.00 91.56 102 ARG A CA 1
ATOM 797 C C . ARG A 1 102 ? -13.717 12.256 8.894 1.00 91.56 102 ARG A C 1
ATOM 799 O O . ARG A 1 102 ? -14.629 12.072 9.691 1.00 91.56 102 ARG A O 1
ATOM 806 N N . HIS A 1 103 ? -12.546 11.628 8.987 1.00 92.50 103 HIS A N 1
ATOM 807 C CA . HIS A 1 103 ? -12.209 10.596 9.969 1.00 92.50 103 HIS A CA 1
ATOM 808 C C . HIS A 1 103 ? -10.831 10.887 10.590 1.00 92.50 103 HIS A C 1
ATOM 810 O O . HIS A 1 103 ? -9.844 10.226 10.261 1.00 92.50 103 HIS A O 1
ATOM 816 N N . PRO A 1 104 ? -10.726 11.877 11.494 1.00 90.69 104 PRO A N 1
ATOM 817 C CA . PRO A 1 104 ? -9.437 12.387 11.979 1.00 90.69 104 PRO A CA 1
ATOM 818 C C . PRO A 1 104 ? -8.603 11.360 12.756 1.00 90.69 104 PRO A C 1
ATOM 820 O O . PRO A 1 104 ? -7.378 11.476 12.806 1.00 90.69 104 PRO A O 1
ATOM 823 N N . GLN A 1 105 ? -9.261 10.345 13.321 1.00 89.81 105 GLN A N 1
ATOM 824 C CA . GLN A 1 105 ? -8.636 9.245 14.061 1.00 89.81 105 GLN A CA 1
ATOM 825 C C . GLN A 1 105 ? -8.239 8.059 13.166 1.00 89.81 105 GLN A C 1
ATOM 827 O O . GLN A 1 105 ? -7.593 7.121 13.635 1.00 89.81 105 GLN A O 1
ATOM 832 N N . ALA A 1 106 ? -8.623 8.069 11.885 1.00 92.69 106 ALA A N 1
ATOM 833 C CA . ALA A 1 106 ? -8.287 6.988 10.973 1.00 92.69 106 ALA A CA 1
ATOM 834 C C . ALA A 1 106 ? -6.787 7.002 10.659 1.00 92.69 106 ALA A C 1
ATOM 836 O O . ALA A 1 106 ? -6.219 8.024 10.264 1.00 92.69 106 ALA A O 1
ATOM 837 N N . ARG A 1 107 ? -6.146 5.839 10.784 1.00 92.81 107 ARG A N 1
ATOM 838 C CA . ARG A 1 107 ? -4.764 5.652 10.331 1.00 92.81 107 ARG A CA 1
ATOM 839 C C . ARG A 1 107 ? -4.738 5.306 8.855 1.00 92.81 107 ARG A C 1
ATOM 841 O O . ARG A 1 107 ? -5.514 4.470 8.390 1.00 92.81 107 ARG A O 1
ATOM 848 N N . LEU A 1 108 ? -3.805 5.907 8.135 1.00 94.12 108 LEU A N 1
ATOM 849 C CA . LEU A 1 108 ? -3.658 5.722 6.702 1.00 94.12 108 LEU A CA 1
ATOM 850 C C . LEU A 1 108 ? -2.333 5.015 6.422 1.00 94.12 108 LEU A C 1
ATOM 852 O O . LEU A 1 108 ? -1.268 5.576 6.654 1.00 94.12 108 LEU A O 1
ATOM 856 N N . ILE A 1 109 ? -2.385 3.778 5.939 1.00 95.31 109 ILE A N 1
ATOM 857 C CA . ILE A 1 109 ? -1.202 2.976 5.623 1.00 95.31 109 ILE A CA 1
ATOM 858 C C . ILE A 1 109 ? -1.106 2.856 4.107 1.00 95.31 109 ILE A C 1
ATOM 860 O O . ILE A 1 109 ? -1.906 2.164 3.476 1.00 95.31 109 ILE A O 1
ATOM 864 N N . LEU A 1 110 ? -0.109 3.511 3.522 1.00 95.75 110 LEU A N 1
ATOM 865 C CA . LEU A 1 110 ? 0.220 3.374 2.109 1.00 95.75 110 LEU A CA 1
ATOM 866 C C . LEU A 1 110 ? 1.334 2.340 1.973 1.00 95.75 110 LEU A C 1
ATOM 868 O O . LEU A 1 110 ? 2.384 2.474 2.587 1.00 95.75 110 LEU A O 1
ATOM 872 N N . SER A 1 111 ? 1.112 1.284 1.206 1.00 97.19 111 SER A N 1
ATOM 873 C CA . SER A 1 111 ? 2.087 0.220 0.979 1.00 97.19 111 SER A CA 1
ATOM 874 C C . SER A 1 111 ? 2.888 0.505 -0.286 1.00 97.19 111 SER A C 1
AT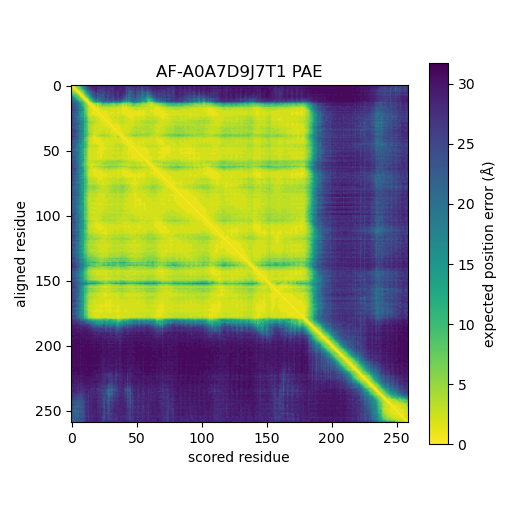OM 876 O O . SER A 1 111 ? 2.318 0.784 -1.341 1.00 97.19 111 SER A O 1
ATOM 878 N N . SER A 1 112 ? 4.217 0.436 -0.174 1.00 96.69 112 SER A N 1
ATOM 879 C CA . SER A 1 112 ? 5.125 0.619 -1.304 1.00 96.69 112 SER A CA 1
ATOM 880 C C . SER A 1 112 ? 4.926 -0.479 -2.355 1.00 96.69 112 SER A C 1
ATOM 882 O O . SER A 1 112 ? 4.513 -1.598 -2.037 1.00 96.69 112 SER A O 1
ATOM 884 N N . LEU A 1 113 ? 5.303 -0.205 -3.603 1.00 96.62 113 LEU A N 1
ATOM 885 C CA . LEU A 1 113 ? 5.348 -1.221 -4.651 1.00 96.62 113 LEU A CA 1
ATOM 886 C C . LEU A 1 113 ? 6.277 -2.371 -4.247 1.00 96.62 113 LEU A C 1
ATOM 888 O O . LEU A 1 113 ? 7.306 -2.166 -3.590 1.00 96.62 113 LEU A O 1
ATOM 892 N N . LEU A 1 114 ? 5.892 -3.578 -4.651 1.00 96.50 114 LEU A N 1
ATOM 893 C CA . LEU A 1 114 ? 6.622 -4.806 -4.359 1.00 96.50 114 LEU A CA 1
ATOM 894 C C . LEU A 1 114 ? 7.780 -5.024 -5.343 1.00 96.50 114 LEU A C 1
ATOM 896 O O . LEU A 1 114 ? 7.804 -4.412 -6.416 1.00 96.50 114 LEU A O 1
ATOM 900 N N . PRO A 1 115 ? 8.733 -5.912 -5.009 1.00 94.81 115 PRO A N 1
ATOM 901 C CA . PRO A 1 115 ? 9.761 -6.331 -5.950 1.00 94.81 115 PRO A CA 1
ATOM 902 C C . PRO A 1 1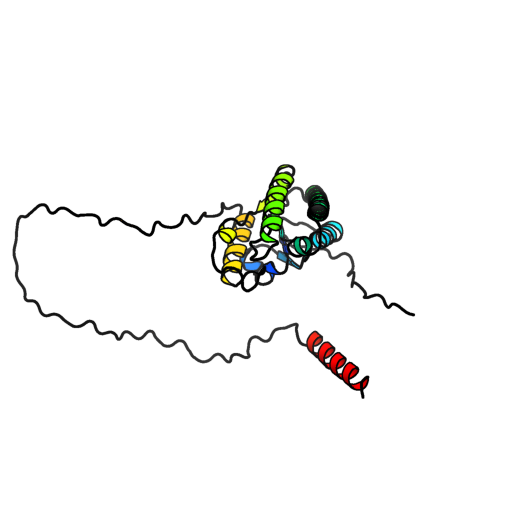15 ? 9.166 -6.947 -7.215 1.00 94.81 115 PRO A C 1
ATOM 904 O O . PRO A 1 115 ? 8.142 -7.628 -7.178 1.00 94.81 115 PRO A O 1
ATOM 907 N N . ARG A 1 116 ? 9.870 -6.745 -8.326 1.00 94.69 116 ARG A N 1
ATOM 908 C CA . ARG A 1 116 ? 9.570 -7.314 -9.642 1.00 94.69 116 ARG A CA 1
ATOM 909 C C . ARG A 1 116 ? 10.858 -7.816 -10.286 1.00 94.69 116 ARG A C 1
ATOM 911 O O . ARG A 1 116 ? 11.938 -7.328 -9.958 1.00 94.69 116 ARG A O 1
ATOM 918 N N . ASN A 1 117 ? 10.732 -8.767 -11.203 1.00 94.06 117 ASN A N 1
ATOM 919 C CA . ASN A 1 117 ? 11.827 -9.341 -11.981 1.00 94.06 117 ASN A CA 1
ATOM 920 C C . ASN A 1 117 ? 11.653 -9.029 -13.477 1.00 94.06 117 ASN A C 1
ATOM 922 O O . ASN A 1 117 ? 11.467 -9.915 -14.313 1.00 94.06 117 ASN A O 1
ATOM 926 N N . ASP A 1 118 ? 11.629 -7.737 -13.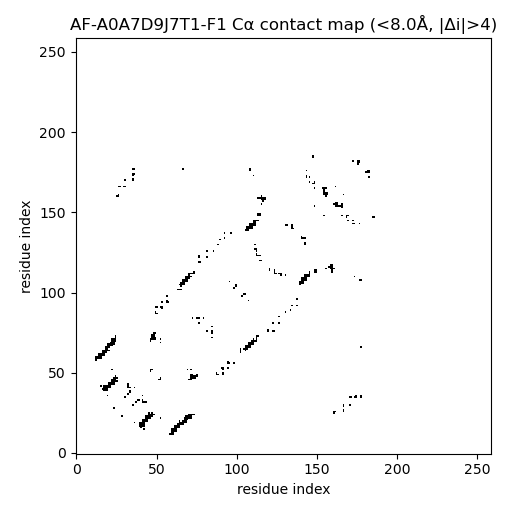796 1.00 94.31 118 ASP A N 1
ATOM 927 C CA . ASP A 1 118 ? 11.555 -7.206 -15.154 1.00 94.31 118 ASP A CA 1
ATOM 928 C C . ASP A 1 118 ? 12.231 -5.827 -15.254 1.00 94.31 118 ASP A C 1
ATOM 930 O O . ASP A 1 118 ? 12.741 -5.278 -14.275 1.00 94.31 118 ASP A O 1
ATOM 934 N N . HIS A 1 119 ? 12.222 -5.252 -16.459 1.00 94.38 119 HIS A N 1
ATOM 935 C CA . HIS A 1 119 ? 12.808 -3.941 -16.750 1.00 94.38 119 HIS A CA 1
ATOM 936 C C . HIS A 1 119 ? 12.135 -2.779 -15.989 1.00 94.38 119 HIS A C 1
ATOM 938 O O . HIS A 1 119 ? 12.674 -1.673 -15.965 1.00 94.38 119 HIS A O 1
ATOM 944 N N . LEU A 1 120 ? 10.984 -3.002 -15.340 1.00 95.50 120 LEU A N 1
ATOM 945 C CA . LEU A 1 120 ? 10.259 -1.982 -14.578 1.00 95.50 120 LEU A CA 1
ATOM 946 C C . LEU A 1 120 ? 10.700 -1.908 -13.110 1.00 95.50 120 LEU A C 1
ATOM 948 O O . LEU A 1 120 ? 10.240 -1.017 -12.392 1.00 95.50 120 LEU A O 1
ATOM 952 N N . LEU A 1 121 ? 11.607 -2.779 -12.651 1.00 93.81 121 LEU A N 1
ATOM 953 C CA . LEU A 1 121 ? 12.105 -2.764 -11.270 1.00 93.81 121 LEU A CA 1
ATOM 954 C C . LEU A 1 121 ? 12.661 -1.391 -10.860 1.00 93.81 121 LEU A C 1
ATOM 956 O O . LEU A 1 121 ? 12.344 -0.902 -9.776 1.00 93.81 121 LEU A O 1
ATOM 960 N N . GLN A 1 122 ? 13.459 -0.746 -11.718 1.00 93.94 122 GLN A N 1
ATOM 961 C CA . GLN A 1 122 ? 14.026 0.573 -11.403 1.00 93.94 122 GLN A CA 1
ATOM 962 C C . GLN A 1 122 ? 12.940 1.642 -11.293 1.00 93.94 122 GLN A C 1
ATOM 964 O O . GLN A 1 122 ? 12.929 2.422 -10.346 1.00 93.94 122 GLN A O 1
ATOM 969 N N . LYS A 1 123 ? 11.955 1.603 -12.194 1.00 94.50 123 LYS A N 1
ATOM 970 C CA . LYS A 1 123 ? 10.790 2.488 -12.146 1.00 94.50 123 LYS A CA 1
ATOM 971 C C . LYS A 1 123 ? 9.997 2.313 -10.847 1.00 94.50 123 LYS A C 1
ATOM 973 O O . LYS A 1 123 ? 9.603 3.306 -10.240 1.00 94.50 123 LYS A O 1
ATOM 978 N N . ALA A 1 124 ? 9.802 1.074 -10.391 1.00 94.44 124 ALA A N 1
ATOM 979 C CA . ALA A 1 124 ? 9.140 0.786 -9.120 1.00 94.44 124 ALA A CA 1
ATOM 980 C C . ALA A 1 124 ? 9.930 1.328 -7.915 1.00 94.44 124 ALA A C 1
ATOM 982 O O . ALA A 1 124 ? 9.335 1.940 -7.029 1.00 94.44 124 ALA A O 1
ATOM 983 N N . LYS A 1 125 ? 11.263 1.171 -7.901 1.00 93.94 125 LYS A N 1
ATOM 984 C CA . LYS A 1 125 ? 12.135 1.738 -6.855 1.00 93.94 125 LYS A CA 1
ATOM 985 C C . LYS A 1 125 ? 12.056 3.266 -6.813 1.00 93.94 125 LYS A C 1
ATOM 987 O O . LYS A 1 125 ? 11.743 3.817 -5.765 1.00 93.94 125 LYS A O 1
ATOM 992 N N . THR A 1 126 ? 12.205 3.935 -7.959 1.00 92.94 126 THR A N 1
ATOM 993 C CA . THR A 1 126 ? 12.077 5.400 -8.053 1.00 92.94 126 THR A CA 1
ATOM 994 C C . THR A 1 126 ? 10.725 5.896 -7.538 1.00 92.94 126 THR A C 1
ATOM 996 O O . THR A 1 126 ? 10.651 6.932 -6.878 1.00 92.94 126 THR A O 1
ATOM 999 N N . LEU A 1 127 ? 9.640 5.174 -7.824 1.00 93.00 127 LEU A N 1
ATOM 1000 C CA . LEU A 1 127 ? 8.316 5.524 -7.315 1.00 93.00 127 LEU A CA 1
ATOM 1001 C C . LEU A 1 127 ? 8.190 5.300 -5.808 1.00 93.00 127 LEU A C 1
ATOM 1003 O O . LEU A 1 127 ? 7.583 6.131 -5.142 1.00 93.00 127 LEU A O 1
ATOM 1007 N N . ASN A 1 128 ? 8.786 4.243 -5.259 1.00 94.75 128 ASN A N 1
ATOM 1008 C CA . ASN A 1 128 ? 8.821 4.019 -3.813 1.00 94.75 128 ASN A CA 1
ATOM 1009 C C . ASN A 1 128 ? 9.572 5.134 -3.071 1.00 94.75 128 ASN A C 1
ATOM 1011 O O . ASN A 1 128 ? 9.079 5.611 -2.050 1.00 94.75 128 ASN A O 1
ATOM 1015 N N . ASP A 1 129 ? 10.700 5.600 -3.612 1.00 91.81 129 ASP A N 1
ATOM 1016 C CA . ASP A 1 129 ? 11.460 6.716 -3.031 1.00 91.81 129 ASP A CA 1
ATOM 1017 C C . ASP A 1 129 ? 10.651 8.023 -3.057 1.00 91.81 129 ASP A C 1
ATOM 1019 O O . ASP A 1 129 ? 10.696 8.831 -2.128 1.00 91.81 129 ASP A O 1
ATOM 1023 N N . ARG A 1 130 ? 9.869 8.239 -4.122 1.00 90.06 130 ARG A N 1
ATOM 1024 C CA . ARG A 1 130 ? 8.971 9.400 -4.231 1.00 90.06 130 ARG A CA 1
ATOM 1025 C C . ARG A 1 130 ? 7.769 9.293 -3.305 1.00 90.06 130 ARG A C 1
ATOM 1027 O O . ARG A 1 130 ? 7.392 10.296 -2.711 1.00 90.06 130 ARG A O 1
ATOM 1034 N N . LEU A 1 131 ? 7.189 8.102 -3.168 1.00 90.12 131 LEU A N 1
ATOM 1035 C CA . LEU A 1 131 ? 6.084 7.847 -2.247 1.00 90.12 131 LEU A CA 1
ATOM 1036 C C . LEU A 1 131 ? 6.481 8.189 -0.816 1.00 90.12 131 LEU A C 1
ATOM 1038 O O . LEU A 1 131 ? 5.718 8.870 -0.146 1.00 90.12 131 LEU A O 1
ATOM 1042 N N . GLU A 1 132 ? 7.676 7.789 -0.379 1.00 89.81 132 GLU A N 1
ATOM 1043 C CA . GLU A 1 132 ? 8.189 8.155 0.942 1.00 89.81 132 GLU A CA 1
ATOM 1044 C C . GLU A 1 132 ? 8.251 9.674 1.132 1.00 89.81 132 GLU A C 1
ATOM 1046 O O . GLU A 1 132 ? 7.698 10.189 2.106 1.00 89.81 132 GLU A O 1
ATOM 1051 N N . LYS A 1 133 ? 8.857 10.392 0.175 1.00 87.56 133 LYS A N 1
ATOM 1052 C CA . LYS A 1 133 ? 8.935 11.859 0.214 1.00 87.56 133 LYS A CA 1
ATOM 1053 C C . LYS A 1 133 ? 7.552 12.485 0.308 1.00 87.56 133 LYS A C 1
ATOM 1055 O O . LYS A 1 133 ? 7.328 13.303 1.190 1.00 87.56 133 LYS A O 1
ATOM 1060 N N . PHE A 1 134 ? 6.625 12.048 -0.544 1.00 83.19 134 PHE A N 1
ATOM 1061 C CA . PHE A 1 134 ? 5.271 12.571 -0.514 1.00 83.19 134 PHE A CA 1
ATOM 1062 C C . PHE A 1 134 ? 4.595 12.277 0.820 1.00 83.19 134 PHE A C 1
ATOM 1064 O O . PHE A 1 134 ? 4.023 13.187 1.387 1.00 83.19 134 PHE A O 1
ATOM 1071 N N . THR A 1 135 ? 4.690 11.064 1.372 1.00 83.88 135 THR A N 1
ATOM 1072 C CA . THR A 1 135 ? 4.020 10.727 2.640 1.00 83.88 135 THR A CA 1
ATOM 1073 C C . THR A 1 135 ? 4.561 11.476 3.855 1.00 83.88 135 THR A C 1
ATOM 1075 O O . THR A 1 135 ? 3.799 11.692 4.793 1.00 83.88 135 THR A O 1
ATOM 1078 N N . ASN A 1 136 ? 5.824 11.918 3.839 1.00 83.69 136 ASN A N 1
ATOM 1079 C CA . ASN A 1 136 ? 6.394 12.724 4.926 1.00 83.69 136 ASN A CA 1
ATOM 1080 C C . ASN A 1 136 ? 5.698 14.087 5.078 1.00 83.69 136 ASN A C 1
ATOM 1082 O O . ASN A 1 136 ? 5.732 14.675 6.155 1.00 83.69 136 AS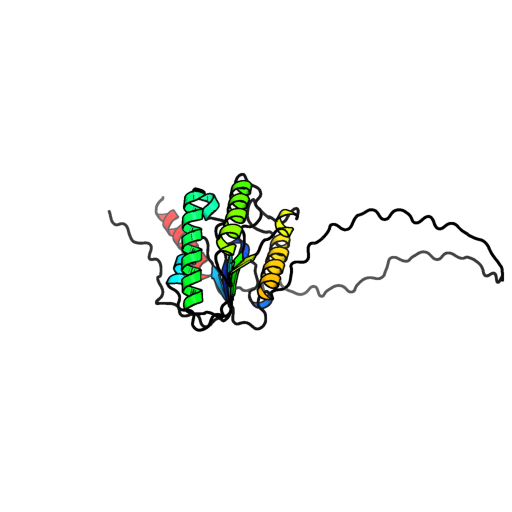N A O 1
ATOM 1086 N N . GLU A 1 137 ? 5.033 14.570 4.028 1.00 80.44 137 GLU A N 1
ATOM 1087 C CA . GLU A 1 137 ? 4.272 15.821 4.038 1.00 80.44 137 GLU A CA 1
ATOM 1088 C C . GLU A 1 137 ? 2.848 15.645 4.618 1.00 80.44 137 GLU A C 1
ATOM 1090 O O . GLU A 1 137 ? 2.130 16.629 4.798 1.00 80.44 137 GLU A O 1
ATOM 1095 N N . PHE A 1 138 ? 2.417 14.413 4.943 1.00 74.31 138 PHE A N 1
ATOM 1096 C CA . PHE A 1 138 ? 1.043 14.109 5.374 1.00 74.31 138 PHE A CA 1
ATOM 1097 C C . PHE A 1 138 ? 1.002 13.471 6.777 1.00 74.31 138 PHE A C 1
ATOM 1099 O O . PHE A 1 138 ? 1.360 12.302 6.943 1.00 74.31 138 PHE A O 1
ATOM 1106 N N . PRO A 1 139 ? 0.475 14.172 7.802 1.00 72.69 139 PRO A N 1
ATOM 1107 C CA . PRO A 1 139 ? 0.373 13.614 9.149 1.00 72.69 139 PRO A CA 1
ATOM 1108 C C . PRO A 1 139 ? -0.600 12.426 9.202 1.00 72.69 139 PRO A C 1
ATOM 1110 O O . PRO A 1 139 ? -1.574 12.377 8.447 1.00 72.69 139 PRO A O 1
ATOM 1113 N N . ASN A 1 140 ? -0.368 11.484 10.124 1.00 76.75 140 ASN A N 1
ATOM 1114 C CA . ASN A 1 140 ? -1.132 10.232 10.294 1.00 76.75 140 ASN A CA 1
ATOM 1115 C C . ASN A 1 140 ? -1.153 9.307 9.059 1.00 76.75 140 ASN A C 1
ATOM 1117 O O . ASN A 1 140 ? -1.908 8.330 9.028 1.00 76.75 140 ASN A O 1
ATOM 1121 N N . THR A 1 141 ? -0.303 9.584 8.067 1.00 85.88 141 THR A N 1
ATOM 1122 C CA . THR A 1 141 ? -0.012 8.674 6.961 1.00 85.88 141 THR A CA 1
ATOM 1123 C C . THR A 1 141 ? 1.287 7.942 7.254 1.00 85.88 141 THR A C 1
ATOM 1125 O O . THR A 1 141 ? 2.294 8.541 7.613 1.00 85.88 141 THR A O 1
ATOM 1128 N N . THR A 1 142 ? 1.267 6.622 7.134 1.00 90.19 142 THR A N 1
ATOM 1129 C CA . THR A 1 142 ? 2.443 5.767 7.278 1.00 90.19 142 THR A CA 1
ATOM 1130 C C . THR A 1 142 ? 2.741 5.120 5.939 1.00 90.19 142 THR A C 1
ATOM 1132 O O . THR A 1 142 ? 1.887 4.439 5.371 1.00 90.19 142 THR A O 1
ATOM 1135 N N . ILE A 1 143 ? 3.969 5.291 5.455 1.00 93.31 143 ILE A N 1
ATOM 1136 C CA . ILE A 1 143 ? 4.492 4.504 4.342 1.00 93.31 143 ILE A CA 1
ATOM 1137 C C . ILE A 1 143 ? 5.021 3.169 4.871 1.00 93.31 143 ILE A C 1
ATOM 1139 O O . ILE A 1 143 ? 5.932 3.103 5.697 1.00 93.31 143 ILE A O 1
ATOM 1143 N N . LEU A 1 144 ? 4.436 2.077 4.396 1.00 95.31 144 LEU A N 1
ATOM 1144 C CA . LEU A 1 144 ? 4.906 0.728 4.648 1.00 95.31 144 LEU A CA 1
ATOM 1145 C C . LEU A 1 144 ? 5.874 0.319 3.541 1.00 95.31 144 LEU A C 1
ATOM 1147 O O . LEU A 1 144 ? 5.462 0.000 2.425 1.00 95.31 144 LEU A O 1
ATOM 1151 N N . LYS A 1 145 ? 7.162 0.283 3.882 1.00 94.81 145 LYS A N 1
ATOM 1152 C CA . LYS A 1 145 ? 8.207 -0.274 3.022 1.00 94.81 145 LYS A CA 1
ATOM 1153 C C . LYS A 1 145 ? 8.288 -1.790 3.162 1.00 94.81 145 LYS A C 1
ATOM 1155 O O . LYS A 1 145 ? 8.054 -2.353 4.231 1.00 94.81 145 LYS A O 1
ATOM 1160 N N . HIS A 1 146 ? 8.680 -2.448 2.080 1.00 94.94 146 HIS A N 1
ATOM 1161 C CA . HIS A 1 146 ? 8.814 -3.901 2.007 1.00 94.94 146 HIS A CA 1
ATOM 1162 C C . HIS A 1 146 ? 10.262 -4.349 1.764 1.00 94.94 146 HIS A C 1
ATOM 1164 O O . HIS A 1 146 ? 10.508 -5.203 0.917 1.00 94.94 146 HIS A O 1
ATOM 1170 N N . THR A 1 147 ? 11.234 -3.769 2.475 1.00 92.00 147 THR A N 1
ATOM 1171 C CA . THR A 1 147 ? 12.675 -4.007 2.238 1.00 92.00 147 THR A CA 1
ATOM 1172 C C . THR A 1 147 ? 13.043 -5.493 2.268 1.00 92.00 147 THR A C 1
ATOM 1174 O O . THR A 1 147 ? 13.698 -5.983 1.354 1.00 92.00 147 THR A O 1
ATOM 1177 N N . ASN A 1 148 ? 12.493 -6.247 3.221 1.00 92.81 148 ASN A N 1
ATOM 1178 C CA . ASN A 1 148 ? 12.699 -7.693 3.338 1.00 92.81 148 ASN A CA 1
ATOM 1179 C C . ASN A 1 148 ? 12.175 -8.517 2.142 1.00 92.81 148 ASN A C 1
ATOM 1181 O O . ASN A 1 148 ? 12.633 -9.638 1.935 1.00 92.81 148 ASN A O 1
ATOM 1185 N N . LEU A 1 149 ? 11.225 -7.999 1.353 1.00 93.75 149 LEU A N 1
ATOM 1186 C CA . LEU A 1 149 ? 10.811 -8.634 0.101 1.00 93.75 149 LEU A CA 1
ATOM 1187 C C . LEU A 1 149 ? 11.870 -8.410 -0.987 1.00 93.75 149 LEU A C 1
ATOM 1189 O O . LEU A 1 149 ? 12.123 -9.325 -1.760 1.00 93.75 149 LEU A O 1
ATOM 1193 N N . PHE A 1 150 ? 12.524 -7.243 -1.032 1.00 89.38 150 PHE A N 1
ATOM 1194 C CA . PHE A 1 150 ? 13.606 -6.968 -1.992 1.00 89.38 150 PHE A CA 1
ATOM 1195 C C . PHE A 1 150 ? 14.883 -7.771 -1.699 1.00 89.38 150 PHE A C 1
ATOM 1197 O O . PHE A 1 150 ? 15.647 -8.049 -2.617 1.00 89.38 150 PHE A O 1
ATOM 1204 N N . GLU A 1 151 ? 15.099 -8.161 -0.442 1.00 87.94 151 GLU A N 1
ATOM 1205 C CA . GLU A 1 151 ? 16.233 -8.990 -0.003 1.00 87.94 151 GLU A CA 1
ATOM 1206 C C . GLU A 1 151 ? 15.995 -10.497 -0.213 1.00 87.94 151 GLU A C 1
ATOM 1208 O O . GLU A 1 151 ? 16.927 -11.299 -0.156 1.00 87.94 151 GLU A O 1
ATOM 1213 N N . SER A 1 152 ? 14.744 -10.918 -0.428 1.00 84.06 152 SER A N 1
ATOM 1214 C CA . SER A 1 152 ? 14.387 -12.333 -0.476 1.00 84.06 152 SER A CA 1
ATOM 1215 C C . SER A 1 152 ? 14.475 -12.903 -1.889 1.00 84.06 152 SER A C 1
ATOM 1217 O O . SER A 1 152 ? 13.871 -12.394 -2.831 1.00 84.06 152 SER A O 1
ATOM 1219 N N . THR A 1 153 ? 15.165 -14.033 -2.034 1.00 78.19 153 THR A N 1
ATOM 1220 C CA . THR A 1 153 ? 15.181 -14.789 -3.288 1.00 78.19 153 THR A CA 1
ATOM 1221 C C . THR A 1 153 ? 13.905 -15.624 -3.445 1.00 78.19 153 THR A C 1
ATOM 1223 O O . THR A 1 153 ? 13.327 -16.126 -2.468 1.00 78.19 153 THR A O 1
ATOM 1226 N N . GLN A 1 154 ? 13.477 -15.793 -4.703 1.00 88.56 154 GLN A N 1
ATOM 1227 C CA . GLN A 1 154 ? 12.374 -16.681 -5.099 1.00 88.56 154 GLN A CA 1
ATOM 1228 C C . GLN A 1 154 ? 11.040 -16.368 -4.396 1.00 88.56 154 GLN A C 1
ATOM 1230 O O . GLN A 1 154 ? 10.374 -17.256 -3.863 1.00 88.56 154 GLN A O 1
ATOM 1235 N N . ILE A 1 155 ? 10.646 -15.095 -4.364 1.00 94.81 155 ILE A N 1
ATOM 1236 C CA . ILE A 1 155 ? 9.355 -14.653 -3.800 1.00 94.81 155 ILE A CA 1
ATOM 1237 C C . ILE A 1 155 ? 8.268 -14.399 -4.845 1.00 94.81 155 ILE A C 1
ATOM 1239 O O . ILE A 1 155 ? 7.123 -14.154 -4.471 1.00 94.81 155 ILE A O 1
ATOM 1243 N N . LEU A 1 156 ? 8.605 -14.456 -6.132 1.00 95.81 156 LEU A N 1
ATOM 1244 C CA . LEU A 1 156 ? 7.670 -14.268 -7.238 1.00 95.81 156 LEU A CA 1
ATOM 1245 C C . LEU A 1 156 ? 7.404 -15.613 -7.923 1.00 95.81 156 LEU A C 1
ATOM 1247 O O . LEU A 1 156 ? 8.299 -16.459 -7.963 1.00 95.81 156 LEU A O 1
ATOM 1251 N N . TYR A 1 157 ? 6.184 -15.833 -8.420 1.00 94.50 157 TYR A N 1
ATOM 1252 C CA . TYR A 1 157 ? 5.904 -16.975 -9.311 1.00 94.50 157 TYR A CA 1
ATOM 1253 C C . TYR A 1 157 ? 5.991 -16.586 -10.790 1.00 94.50 157 TYR A C 1
ATOM 1255 O O . TYR A 1 157 ? 6.242 -17.439 -11.632 1.00 94.50 157 TYR A O 1
ATOM 1263 N N . ASP A 1 158 ? 5.805 -15.303 -11.100 1.00 93.38 158 ASP A N 1
ATOM 1264 C CA . ASP A 1 158 ? 6.083 -14.714 -12.406 1.00 93.38 158 ASP A CA 1
ATOM 1265 C C . ASP A 1 158 ? 6.980 -13.472 -12.239 1.00 93.38 158 ASP A C 1
ATOM 1267 O O . ASP A 1 158 ? 7.721 -13.353 -11.265 1.00 93.38 158 ASP A O 1
ATOM 1271 N N . LYS A 1 159 ? 6.965 -12.535 -13.191 1.00 93.25 159 LYS A N 1
ATOM 1272 C CA . LYS A 1 159 ? 7.807 -11.332 -13.123 1.00 93.25 159 LYS A CA 1
ATOM 1273 C C . LYS A 1 159 ? 7.331 -10.290 -12.104 1.00 93.25 159 LYS A C 1
ATOM 1275 O O . LYS A 1 159 ? 8.088 -9.365 -11.821 1.00 93.25 159 LYS A O 1
ATOM 1280 N N . LYS A 1 160 ? 6.115 -10.385 -11.557 1.00 93.94 160 LYS A N 1
ATOM 1281 C CA . LYS A 1 160 ? 5.527 -9.306 -10.740 1.00 93.94 160 LYS A CA 1
ATOM 1282 C C . LYS A 1 160 ? 4.640 -9.732 -9.581 1.00 93.94 160 LYS A C 1
ATOM 1284 O O . LYS A 1 160 ? 4.396 -8.922 -8.693 1.00 93.94 160 LYS A O 1
ATOM 1289 N N . HIS A 1 161 ? 4.140 -10.957 -9.594 1.00 96.12 161 HIS A N 1
ATOM 1290 C CA . HIS A 1 161 ? 3.206 -11.448 -8.604 1.00 96.12 161 HIS A CA 1
ATOM 1291 C C . HIS A 1 161 ? 3.898 -12.339 -7.579 1.00 96.12 161 HIS A C 1
ATOM 1293 O O . HIS A 1 161 ? 4.662 -13.251 -7.914 1.00 96.12 161 HIS A O 1
ATOM 1299 N N . LEU A 1 162 ? 3.578 -12.094 -6.310 1.00 96.69 162 LEU A N 1
ATOM 1300 C CA . LEU A 1 162 ? 4.100 -12.873 -5.196 1.00 96.69 162 LEU A CA 1
ATOM 1301 C C . LEU A 1 162 ? 3.648 -14.338 -5.265 1.00 96.69 162 LEU A C 1
ATOM 1303 O O . LEU A 1 162 ? 2.460 -14.632 -5.413 1.00 96.69 162 LEU A O 1
ATOM 1307 N N . ASN A 1 163 ? 4.583 -15.264 -5.062 1.00 96.31 163 ASN A N 1
ATOM 1308 C CA . ASN A 1 163 ? 4.265 -16.655 -4.748 1.00 96.31 163 ASN A CA 1
ATOM 1309 C C . ASN A 1 163 ? 3.833 -16.797 -3.277 1.00 96.31 163 ASN A C 1
ATOM 1311 O O . ASN A 1 163 ? 3.820 -15.835 -2.510 1.00 96.31 163 ASN A O 1
ATOM 1315 N N . HIS A 1 164 ? 3.512 -18.016 -2.845 1.00 95.38 164 HIS A N 1
ATOM 1316 C CA . HIS A 1 164 ? 3.052 -18.273 -1.477 1.00 95.38 164 HIS A CA 1
ATOM 1317 C C . HIS A 1 164 ? 4.036 -17.801 -0.383 1.00 95.38 164 HIS A C 1
ATOM 1319 O O . HIS A 1 164 ? 3.610 -17.265 0.641 1.00 95.38 164 HIS A O 1
ATOM 1325 N N . LYS A 1 165 ? 5.354 -17.942 -0.596 1.00 95.56 165 LYS A N 1
ATOM 1326 C CA . LYS A 1 165 ? 6.385 -17.438 0.330 1.00 95.56 165 LYS A CA 1
ATOM 1327 C C . LYS A 1 165 ? 6.372 -15.908 0.374 1.00 95.56 165 LYS A C 1
ATOM 1329 O O . LYS A 1 165 ? 6.364 -15.335 1.463 1.00 95.56 165 LYS A O 1
ATOM 1334 N N . GLY A 1 166 ? 6.315 -15.259 -0.789 1.00 96.62 166 GLY A N 1
ATOM 1335 C CA . GLY A 1 166 ? 6.209 -13.805 -0.903 1.00 96.62 166 GLY A CA 1
ATOM 1336 C C . GLY A 1 166 ? 4.963 -13.253 -0.206 1.00 96.62 166 GLY A C 1
ATOM 1337 O O . GLY A 1 166 ? 5.070 -12.323 0.592 1.00 96.62 166 GLY A O 1
ATOM 1338 N N . VAL A 1 167 ? 3.798 -13.877 -0.417 1.00 96.81 167 VAL A N 1
ATOM 1339 C CA . VAL A 1 167 ? 2.527 -13.480 0.220 1.00 96.81 167 VAL A CA 1
ATOM 1340 C C . VAL A 1 167 ? 2.617 -13.559 1.743 1.00 96.81 167 VAL A C 1
ATOM 1342 O O . VAL A 1 167 ? 2.161 -12.641 2.420 1.00 96.81 167 VAL A O 1
ATOM 1345 N N . LYS A 1 168 ? 3.252 -14.595 2.308 1.00 95.88 168 LYS A N 1
ATOM 1346 C CA . LYS A 1 168 ? 3.453 -14.697 3.767 1.00 95.88 168 LYS A CA 1
ATOM 1347 C C . LYS A 1 168 ? 4.260 -13.527 4.329 1.00 95.88 168 LYS A C 1
ATOM 1349 O O . LYS A 1 168 ? 3.908 -12.983 5.375 1.00 95.88 168 LYS A O 1
ATOM 1354 N N . ILE A 1 169 ? 5.335 -13.135 3.645 1.00 96.12 169 ILE A N 1
ATOM 1355 C CA . ILE A 1 169 ? 6.167 -11.996 4.056 1.00 96.12 169 ILE A CA 1
ATOM 1356 C C . ILE A 1 169 ? 5.375 -10.690 3.902 1.00 96.12 169 ILE A C 1
ATOM 1358 O O . ILE A 1 169 ? 5.358 -9.870 4.819 1.00 96.12 169 ILE A O 1
ATOM 1362 N N . PHE A 1 170 ? 4.660 -10.520 2.788 1.00 97.31 170 PHE A N 1
ATOM 1363 C CA . PHE A 1 170 ? 3.814 -9.353 2.541 1.00 97.31 170 PHE A CA 1
ATOM 1364 C C . PHE A 1 170 ? 2.722 -9.192 3.606 1.00 97.31 170 PHE A C 1
ATOM 1366 O O . PHE A 1 170 ? 2.615 -8.130 4.219 1.00 97.31 170 PHE A O 1
ATOM 1373 N N . ALA A 1 171 ? 1.990 -10.266 3.911 1.00 96.94 171 ALA A N 1
ATOM 1374 C CA . ALA A 1 171 ? 0.982 -10.298 4.966 1.00 96.94 171 ALA A CA 1
ATOM 1375 C C . ALA A 1 171 ? 1.581 -9.955 6.337 1.00 96.94 171 ALA A C 1
ATOM 1377 O O . ALA A 1 171 ? 1.003 -9.169 7.085 1.00 96.94 171 ALA A O 1
ATOM 1378 N N . LYS A 1 172 ? 2.766 -10.491 6.660 1.00 96.00 172 LYS A N 1
ATOM 1379 C CA . LYS A 1 172 ? 3.474 -10.167 7.907 1.00 96.00 172 LYS A CA 1
ATOM 1380 C C . LYS A 1 172 ? 3.821 -8.679 7.988 1.00 96.00 172 LYS A C 1
ATOM 1382 O O . LYS A 1 172 ? 3.599 -8.074 9.031 1.00 96.00 172 LYS A O 1
ATOM 1387 N N . ASN A 1 173 ? 4.311 -8.086 6.901 1.00 96.56 173 ASN A N 1
ATOM 1388 C CA . ASN A 1 173 ? 4.636 -6.660 6.848 1.00 96.56 173 ASN A CA 1
ATOM 1389 C C . ASN A 1 173 ? 3.393 -5.784 7.048 1.00 96.56 173 ASN A C 1
ATOM 1391 O O . ASN A 1 173 ? 3.421 -4.854 7.853 1.00 96.56 173 ASN A O 1
ATOM 1395 N N . LEU A 1 174 ? 2.300 -6.100 6.347 1.00 96.62 174 LEU A N 1
ATOM 1396 C CA . LEU A 1 174 ? 1.022 -5.397 6.473 1.00 96.62 174 LEU A CA 1
ATOM 1397 C C . LEU A 1 174 ? 0.447 -5.520 7.887 1.00 96.62 174 LEU A C 1
ATOM 1399 O O . LEU A 1 174 ? 0.048 -4.517 8.471 1.00 96.62 174 LEU A O 1
ATOM 1403 N N . LYS A 1 175 ? 0.474 -6.723 8.472 1.00 96.06 175 LYS A N 1
ATOM 1404 C CA . LYS A 1 175 ? 0.051 -6.964 9.857 1.00 96.06 175 LYS A CA 1
ATOM 1405 C C . LYS A 1 175 ? 0.894 -6.161 10.844 1.00 96.06 175 LYS A C 1
ATOM 1407 O O . LYS A 1 175 ? 0.351 -5.534 11.749 1.00 96.06 175 LYS A O 1
ATOM 1412 N N . SER A 1 176 ? 2.212 -6.131 10.656 1.00 94.06 176 SER A N 1
ATOM 1413 C CA . SER A 1 176 ? 3.095 -5.332 11.504 1.00 94.06 176 SER A CA 1
ATOM 1414 C C . SER A 1 176 ? 2.758 -3.844 11.446 1.00 94.06 176 SER A C 1
ATOM 1416 O O . SER A 1 176 ? 2.664 -3.221 12.503 1.00 94.06 176 SER A O 1
ATOM 1418 N N . ALA A 1 177 ? 2.507 -3.304 10.249 1.00 93.69 177 ALA A N 1
ATOM 1419 C CA . ALA A 1 177 ? 2.076 -1.919 10.060 1.00 93.69 177 ALA A CA 1
ATOM 1420 C C . ALA A 1 177 ? 0.704 -1.649 10.690 1.00 93.69 177 ALA A C 1
ATOM 1422 O O . ALA A 1 177 ? 0.521 -0.652 11.388 1.00 93.69 177 ALA A O 1
ATOM 1423 N N . TYR A 1 178 ? -0.242 -2.573 10.509 1.00 94.44 178 TYR A N 1
ATOM 1424 C CA . TYR A 1 178 ? -1.569 -2.498 11.107 1.00 94.44 178 TYR A CA 1
ATOM 1425 C C . TYR A 1 178 ? -1.494 -2.399 12.636 1.00 94.44 178 TYR A C 1
ATOM 1427 O O . TYR A 1 178 ? -2.159 -1.544 13.208 1.00 94.44 178 TYR A O 1
ATOM 1435 N N . PHE A 1 179 ? -0.631 -3.164 13.306 1.00 92.62 179 PHE A N 1
ATOM 1436 C CA . PHE A 1 179 ? -0.445 -3.072 14.763 1.00 92.62 179 PHE A CA 1
ATOM 1437 C C . PHE A 1 179 ? 0.538 -1.984 15.225 1.00 92.62 179 PHE A C 1
ATOM 1439 O O . PHE A 1 179 ? 0.749 -1.836 16.424 1.00 92.62 179 PHE A O 1
ATOM 1446 N N . GLY A 1 180 ? 1.172 -1.236 14.313 1.00 86.19 180 GLY A N 1
ATOM 1447 C CA . GLY A 1 180 ? 2.208 -0.258 14.675 1.00 86.19 180 GLY A CA 1
ATOM 1448 C C . GLY A 1 180 ? 3.495 -0.888 15.230 1.00 86.19 180 GLY A C 1
ATOM 1449 O O . GLY A 1 180 ? 4.277 -0.229 15.907 1.00 86.19 180 GLY A O 1
ATOM 1450 N N . THR A 1 181 ? 3.731 -2.174 14.959 1.00 80.31 181 THR A N 1
ATOM 1451 C CA . THR A 1 181 ? 4.940 -2.891 15.397 1.00 80.31 181 THR A CA 1
ATOM 1452 C C . THR A 1 181 ? 6.078 -2.689 14.393 1.00 80.31 181 THR A C 1
ATOM 1454 O O . THR A 1 181 ? 5.858 -2.736 13.181 1.00 80.31 181 THR A O 1
ATOM 1457 N N . LYS A 1 182 ? 7.315 -2.498 14.874 1.00 69.50 182 LYS A N 1
ATOM 1458 C CA . LYS A 1 182 ? 8.494 -2.386 13.995 1.00 69.50 182 LYS A CA 1
ATOM 1459 C C . LYS A 1 182 ? 8.709 -3.691 13.218 1.00 69.50 182 LYS A C 1
ATOM 1461 O O . LYS A 1 182 ? 8.615 -4.782 13.786 1.00 69.50 182 LYS A O 1
ATOM 1466 N N . GLN A 1 183 ? 9.027 -3.588 11.924 1.00 61.75 183 GLN A N 1
ATOM 1467 C CA . GLN A 1 183 ? 9.425 -4.755 11.136 1.00 61.75 183 GLN A CA 1
ATOM 1468 C C . GLN A 1 183 ? 10.711 -5.352 11.719 1.00 61.75 183 GLN A C 1
ATOM 1470 O O . GLN A 1 183 ? 11.676 -4.639 11.987 1.00 61.75 183 GLN A O 1
ATOM 1475 N N . LYS A 1 184 ? 10.737 -6.675 11.911 1.00 54.06 184 LYS A N 1
ATOM 1476 C CA . LYS A 1 184 ? 11.976 -7.379 12.258 1.00 54.06 184 LYS A CA 1
ATOM 1477 C C . LYS A 1 184 ? 12.834 -7.451 10.996 1.00 54.06 184 LYS A C 1
ATOM 1479 O O . LYS A 1 184 ? 12.505 -8.220 10.092 1.00 54.06 184 LYS A O 1
ATOM 1484 N N . HIS A 1 185 ? 13.907 -6.666 10.938 1.00 47.34 185 HIS A N 1
ATOM 1485 C CA . HIS A 1 185 ? 14.976 -6.898 9.972 1.00 47.34 185 HIS A CA 1
ATOM 1486 C C . HIS A 1 185 ? 15.550 -8.287 10.258 1.00 47.34 185 HIS A C 1
ATOM 1488 O O . HIS A 1 185 ? 16.025 -8.553 11.363 1.00 47.34 185 HIS A O 1
ATOM 1494 N N . TYR A 1 186 ? 15.436 -9.205 9.300 1.00 41.53 186 TYR A N 1
ATOM 1495 C CA . TYR A 1 186 ? 16.186 -10.450 9.377 1.00 41.53 186 TYR A CA 1
ATOM 1496 C C . TYR A 1 186 ? 17.620 -10.111 8.993 1.00 41.53 186 TYR A C 1
ATOM 1498 O O . TYR A 1 186 ? 17.972 -10.152 7.821 1.00 41.53 186 TYR A O 1
ATOM 1506 N N . SER A 1 187 ? 18.447 -9.765 9.979 1.00 34.28 187 SER A N 1
ATOM 1507 C CA . SER A 1 187 ? 19.891 -9.831 9.779 1.00 34.28 187 SER A CA 1
ATOM 1508 C C . SER A 1 187 ? 20.223 -11.264 9.343 1.00 34.28 187 SER A C 1
ATOM 1510 O O . SER A 1 187 ? 19.752 -12.207 9.997 1.00 34.28 187 SER A O 1
ATOM 1512 N N . PRO A 1 188 ? 20.981 -11.471 8.251 1.00 38.91 188 PRO A N 1
ATOM 1513 C CA . PRO A 1 188 ? 21.461 -12.799 7.915 1.00 38.91 188 PRO A CA 1
ATOM 1514 C C . PRO A 1 188 ? 22.221 -13.332 9.130 1.00 38.91 188 PRO A C 1
ATOM 1516 O O . PRO A 1 188 ? 23.131 -12.673 9.630 1.00 38.91 188 PRO A O 1
ATOM 1519 N N . LYS A 1 189 ? 21.831 -14.503 9.646 1.00 37.19 189 LYS A N 1
ATOM 1520 C CA . LYS A 1 189 ? 22.660 -15.200 10.631 1.00 37.19 189 LYS A CA 1
ATOM 1521 C C . LYS A 1 189 ? 24.013 -15.464 9.956 1.00 37.19 189 LYS A C 1
ATOM 1523 O O . LYS A 1 189 ? 24.002 -16.113 8.908 1.00 37.19 189 LYS A O 1
ATOM 1528 N N . PRO A 1 190 ? 25.149 -14.992 10.496 1.00 37.12 190 PRO A N 1
ATOM 1529 C CA . PRO A 1 190 ? 26.443 -15.386 9.965 1.00 37.12 190 PRO A CA 1
ATOM 1530 C C . PRO A 1 190 ? 26.560 -16.911 10.072 1.00 37.12 190 PRO A C 1
ATOM 1532 O O . PRO A 1 190 ? 26.426 -17.489 11.148 1.00 37.12 190 PRO A O 1
ATOM 1535 N N . LEU A 1 191 ? 26.763 -17.568 8.930 1.00 51.69 191 LEU A N 1
ATOM 1536 C CA . LEU A 1 191 ? 26.898 -19.024 8.796 1.00 51.69 191 LEU A CA 1
ATOM 1537 C C . LEU A 1 191 ? 28.263 -19.554 9.269 1.00 51.69 191 LEU A C 1
ATOM 1539 O O . LEU A 1 191 ? 28.569 -20.721 9.068 1.00 51.69 191 LEU A O 1
ATOM 1543 N N . PHE A 1 192 ? 29.066 -18.726 9.935 1.00 42.44 192 PHE A N 1
ATOM 1544 C CA . PHE A 1 192 ? 30.373 -19.102 10.456 1.00 42.44 192 PHE A CA 1
ATOM 1545 C C . PHE A 1 192 ? 30.413 -18.854 11.960 1.00 42.44 192 PHE A C 1
ATOM 1547 O O . PHE A 1 192 ? 30.612 -17.731 12.416 1.00 42.44 192 PHE A O 1
ATOM 1554 N N . HIS A 1 193 ? 30.227 -19.921 12.734 1.00 47.94 193 HIS A N 1
ATOM 1555 C CA . HIS A 1 193 ? 30.818 -19.978 14.065 1.00 47.94 193 HIS A CA 1
ATOM 1556 C C . HIS A 1 193 ? 32.264 -20.450 13.864 1.00 47.94 193 HIS A C 1
ATOM 1558 O O . HIS A 1 193 ? 32.450 -21.523 13.283 1.00 47.94 193 HIS A O 1
ATOM 1564 N N . PRO A 1 194 ? 33.291 -19.692 14.282 1.00 42.88 194 PRO A N 1
ATOM 1565 C CA . PRO A 1 194 ? 34.642 -20.231 14.336 1.00 42.88 194 PRO A CA 1
ATOM 1566 C C . PRO A 1 194 ? 34.670 -21.395 15.344 1.00 42.88 194 PRO A C 1
ATOM 1568 O O . PRO A 1 194 ? 33.975 -21.331 16.366 1.00 42.88 194 PRO A O 1
ATOM 1571 N N . PRO A 1 195 ? 35.438 -22.469 15.087 1.00 40.97 195 PRO A N 1
ATOM 1572 C CA . PRO A 1 195 ? 35.589 -23.548 16.051 1.00 40.97 195 PRO A CA 1
ATOM 1573 C C . PRO A 1 195 ? 36.217 -22.977 17.325 1.00 40.97 195 PRO A C 1
ATOM 1575 O O . PRO A 1 195 ? 37.325 -22.444 17.315 1.00 40.97 195 PRO A O 1
ATOM 1578 N N . THR A 1 196 ? 35.485 -23.055 18.435 1.00 41.28 196 THR A N 1
ATOM 1579 C CA . THR A 1 196 ? 36.013 -22.711 19.754 1.00 41.28 196 THR A CA 1
ATOM 1580 C C . THR A 1 196 ? 37.000 -23.797 20.155 1.00 41.28 196 THR A C 1
ATOM 1582 O O . THR A 1 196 ? 36.626 -24.903 20.541 1.00 41.28 196 THR A O 1
ATOM 1585 N N . ASN A 1 197 ? 38.282 -23.471 20.018 1.00 38.62 197 ASN A N 1
ATOM 1586 C CA . ASN A 1 197 ? 39.399 -24.298 20.438 1.00 38.62 197 ASN A CA 1
ATOM 1587 C C . ASN A 1 197 ? 39.409 -24.340 21.977 1.00 38.62 197 ASN A C 1
ATOM 1589 O O . ASN A 1 197 ? 39.928 -23.437 22.632 1.00 38.62 197 ASN A O 1
ATOM 1593 N N . LYS A 1 198 ? 38.758 -25.345 22.575 1.00 42.06 198 LYS A N 1
ATOM 1594 C CA . LYS A 1 198 ? 38.847 -25.591 24.019 1.00 42.06 198 LYS A CA 1
ATOM 1595 C C . LYS A 1 198 ? 40.215 -26.202 24.312 1.00 42.06 198 LYS A C 1
ATOM 1597 O O . LYS A 1 198 ? 40.416 -27.400 24.134 1.00 42.06 198 LYS A O 1
ATOM 1602 N N . GLN A 1 199 ? 41.152 -25.360 24.740 1.00 37.81 199 GLN A N 1
ATOM 1603 C CA . GLN A 1 199 ? 42.396 -25.809 25.350 1.00 37.81 199 GLN A CA 1
ATOM 1604 C C . GLN A 1 199 ? 42.080 -26.521 26.670 1.00 37.81 199 GLN A C 1
ATOM 1606 O O . GLN A 1 199 ? 41.410 -25.986 27.552 1.00 37.81 199 GLN A O 1
ATOM 1611 N N . PHE A 1 200 ? 42.544 -27.763 26.739 1.00 35.94 200 PHE A N 1
ATOM 1612 C CA . PHE A 1 200 ? 42.544 -28.634 27.900 1.00 35.94 200 PHE A CA 1
ATOM 1613 C C . PHE A 1 200 ? 43.452 -28.076 29.002 1.00 35.94 200 PHE A C 1
ATOM 1615 O O . PHE A 1 200 ? 44.586 -27.688 28.727 1.00 35.94 200 PHE A O 1
ATOM 1622 N N . THR A 1 201 ? 43.007 -28.160 30.255 1.00 35.97 201 THR A N 1
ATOM 1623 C CA . THR A 1 201 ? 43.900 -28.250 31.418 1.00 35.97 201 THR A CA 1
ATOM 1624 C C . THR A 1 201 ? 43.575 -29.519 32.223 1.00 35.97 201 THR A C 1
ATOM 1626 O O . THR A 1 201 ? 42.413 -29.937 32.237 1.00 35.97 201 THR A O 1
ATOM 1629 N N . PRO A 1 202 ? 44.569 -30.202 32.831 1.00 43.44 202 PRO A N 1
ATOM 1630 C CA . PRO A 1 202 ? 44.427 -31.595 33.255 1.00 43.44 202 PRO A CA 1
ATOM 1631 C C . PRO A 1 202 ? 44.152 -31.786 34.761 1.00 43.44 202 PRO A C 1
ATOM 1633 O O . PRO A 1 202 ? 44.813 -31.187 35.599 1.00 43.44 202 PRO A O 1
ATOM 1636 N N . ASN A 1 203 ? 43.254 -32.744 35.030 1.00 36.66 203 ASN A N 1
ATOM 1637 C CA . ASN A 1 203 ? 43.242 -33.791 36.072 1.00 36.66 203 ASN A CA 1
ATOM 1638 C C . ASN A 1 203 ? 43.346 -33.471 37.580 1.00 36.66 203 ASN A C 1
ATOM 1640 O O . ASN A 1 203 ? 44.373 -33.012 38.055 1.00 36.66 203 ASN A O 1
ATOM 1644 N N . HIS A 1 204 ? 42.395 -34.027 38.357 1.00 37.56 204 HIS A N 1
ATOM 1645 C CA . HIS A 1 204 ? 42.668 -35.184 39.238 1.00 37.56 204 HIS A CA 1
ATOM 1646 C C . HIS A 1 204 ? 41.397 -35.978 39.652 1.00 37.56 204 HIS A C 1
ATOM 1648 O O . HIS A 1 204 ? 40.500 -35.416 40.262 1.00 37.56 204 HIS A O 1
ATOM 1654 N N . ARG A 1 205 ? 41.418 -37.290 39.312 1.00 37.75 205 ARG A N 1
ATOM 1655 C CA . ARG A 1 205 ? 40.902 -38.538 39.965 1.00 37.75 205 ARG A CA 1
ATOM 1656 C C . ARG A 1 205 ? 39.498 -38.545 40.618 1.00 37.75 205 ARG A C 1
ATOM 1658 O O . ARG A 1 205 ? 39.180 -37.675 41.403 1.00 37.75 205 ARG A O 1
ATOM 1665 N N . THR A 1 206 ? 38.651 -39.565 40.423 1.00 39.47 206 THR A N 1
ATOM 1666 C CA . THR A 1 206 ? 38.885 -41.000 40.722 1.00 39.47 206 THR A CA 1
ATOM 1667 C C . THR A 1 206 ? 38.072 -41.979 39.845 1.00 39.47 206 THR A C 1
ATOM 1669 O O . THR A 1 206 ? 37.034 -41.651 39.284 1.00 39.47 206 THR A O 1
ATOM 1672 N N . HIS A 1 207 ? 38.604 -43.202 39.740 1.00 38.50 207 HIS A N 1
ATOM 1673 C CA . HIS A 1 207 ? 38.171 -44.353 38.938 1.00 38.50 207 HIS A CA 1
ATOM 1674 C C . HIS A 1 207 ? 36.845 -45.004 39.367 1.00 38.50 207 HIS A C 1
ATOM 1676 O O . HIS A 1 207 ? 36.646 -45.207 40.559 1.00 38.50 207 HIS A O 1
ATOM 1682 N N . GLN A 1 208 ? 36.080 -45.521 38.394 1.00 37.97 208 GLN A N 1
ATOM 1683 C CA . GLN A 1 208 ? 35.525 -46.890 38.396 1.00 37.97 208 GLN A CA 1
ATOM 1684 C C . GLN A 1 208 ? 35.338 -47.376 36.933 1.00 37.97 208 GLN A C 1
ATOM 1686 O O . GLN A 1 208 ? 34.891 -46.579 36.104 1.00 37.97 208 GLN A O 1
ATOM 1691 N N . PRO A 1 209 ? 35.683 -48.633 36.579 1.00 41.16 209 PRO A N 1
ATOM 1692 C CA . PRO A 1 209 ? 35.630 -49.143 35.210 1.00 41.16 209 PRO A CA 1
ATOM 1693 C C . PRO A 1 209 ? 34.418 -50.061 34.984 1.00 41.16 209 PRO A C 1
ATOM 1695 O O . PRO A 1 209 ? 34.280 -51.058 35.680 1.00 41.16 209 PRO A O 1
ATOM 1698 N N . TYR A 1 210 ? 33.594 -49.803 33.963 1.00 38.22 210 TYR A N 1
ATOM 1699 C CA . TYR A 1 210 ? 32.710 -50.831 33.398 1.00 38.22 210 TYR A CA 1
ATOM 1700 C C . TYR A 1 210 ? 32.627 -50.723 31.869 1.00 38.22 210 TYR A C 1
ATOM 1702 O O . TYR A 1 210 ? 32.171 -49.737 31.301 1.00 38.22 210 TYR A O 1
ATOM 1710 N N . HIS A 1 211 ? 33.165 -51.776 31.257 1.00 40.41 211 HIS A N 1
ATOM 1711 C CA . HIS A 1 211 ? 32.994 -52.351 29.925 1.00 40.41 211 HIS A CA 1
ATOM 1712 C C . HIS A 1 211 ? 32.134 -51.627 28.871 1.00 40.41 211 HIS A C 1
ATOM 1714 O O . HIS A 1 211 ? 30.928 -51.443 29.004 1.00 40.41 211 HIS A O 1
ATOM 1720 N N . HIS A 1 212 ? 32.781 -51.369 27.731 1.00 38.56 212 HIS A N 1
ATOM 1721 C CA . HIS A 1 212 ? 32.159 -51.122 26.435 1.00 38.56 212 HIS A CA 1
ATOM 1722 C C . HIS A 1 212 ? 31.406 -52.351 25.909 1.00 38.56 212 HIS A C 1
ATOM 1724 O O . HIS A 1 212 ? 32.004 -53.414 25.755 1.00 38.56 212 HIS A O 1
ATOM 1730 N N . VAL A 1 213 ? 30.162 -52.136 25.471 1.00 43.41 213 VAL A N 1
ATOM 1731 C CA . VAL A 1 213 ? 29.588 -52.796 24.288 1.00 43.41 213 VAL A CA 1
ATOM 1732 C C . VAL A 1 213 ? 28.800 -51.737 23.495 1.00 43.41 213 VAL A C 1
ATOM 1734 O O . VAL A 1 213 ? 27.942 -51.071 24.076 1.00 43.41 213 VAL A O 1
ATOM 1737 N N . PRO A 1 214 ? 29.080 -51.518 22.197 1.00 41.72 214 PRO A N 1
ATOM 1738 C CA . PRO A 1 214 ? 28.316 -50.591 21.367 1.00 41.72 214 PRO A CA 1
ATOM 1739 C C . PRO A 1 214 ? 27.028 -51.252 20.854 1.00 41.72 214 PRO A C 1
ATOM 1741 O O . PRO A 1 214 ? 27.074 -52.267 20.160 1.00 41.72 214 PRO A O 1
ATOM 1744 N N . HIS A 1 215 ? 25.873 -50.655 21.155 1.00 43.59 215 HIS A N 1
ATOM 1745 C CA . HIS A 1 215 ? 24.608 -51.005 20.505 1.00 43.59 215 HIS A CA 1
ATOM 1746 C C . HIS A 1 215 ? 24.396 -50.163 19.234 1.00 43.59 215 HIS A C 1
ATOM 1748 O O . HIS A 1 215 ? 24.624 -48.950 19.260 1.00 43.59 215 HIS A O 1
ATOM 1754 N N . PRO A 1 216 ? 23.934 -50.769 18.125 1.00 42.78 216 PRO A N 1
ATOM 1755 C CA . PRO A 1 216 ? 23.579 -50.046 16.912 1.00 42.78 216 PRO A CA 1
ATOM 1756 C C . PRO A 1 216 ? 22.295 -49.228 17.102 1.00 42.78 216 PRO A C 1
ATOM 1758 O O . PRO A 1 216 ? 21.319 -49.679 17.703 1.00 42.78 216 PRO A O 1
ATOM 1761 N N . VAL A 1 217 ? 22.296 -48.018 16.544 1.00 40.53 217 VAL A N 1
ATOM 1762 C CA . VAL A 1 217 ? 21.135 -47.125 16.485 1.00 40.53 217 VAL A CA 1
ATOM 1763 C C . VAL A 1 217 ? 20.102 -47.727 15.530 1.00 40.53 217 VAL A C 1
ATOM 1765 O O . VAL A 1 217 ? 20.332 -47.823 14.325 1.00 40.53 217 VAL A O 1
ATOM 1768 N N . ASN A 1 218 ? 18.965 -48.150 16.077 1.00 30.45 218 ASN A N 1
ATOM 1769 C CA . ASN A 1 218 ? 17.836 -48.686 15.326 1.00 30.45 218 ASN A CA 1
ATOM 1770 C C . ASN A 1 218 ? 17.016 -47.530 14.722 1.00 30.45 218 ASN A C 1
ATOM 1772 O O . ASN A 1 218 ? 16.291 -46.828 15.429 1.00 30.45 218 ASN A O 1
ATOM 1776 N N . TYR A 1 219 ? 17.136 -47.330 13.407 1.00 34.97 219 TYR A N 1
ATOM 1777 C CA . TYR A 1 219 ? 16.240 -46.487 12.612 1.00 34.97 219 TYR A CA 1
ATOM 1778 C C . TYR A 1 219 ? 14.888 -47.191 12.434 1.00 34.97 219 TYR A C 1
ATOM 1780 O O . TYR A 1 219 ? 14.600 -47.740 11.376 1.00 34.97 219 TYR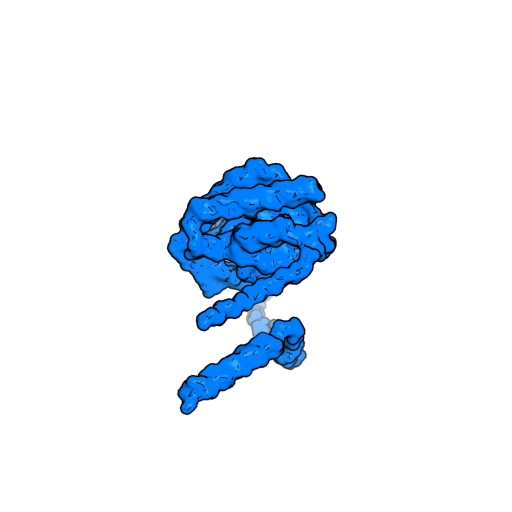 A O 1
ATOM 1788 N N . ASN A 1 220 ? 14.058 -47.188 13.475 1.00 35.91 220 ASN A N 1
ATOM 1789 C CA . ASN A 1 220 ? 12.630 -47.484 13.357 1.00 35.91 220 ASN A CA 1
ATOM 1790 C C . ASN A 1 220 ? 11.866 -46.934 14.571 1.00 35.91 220 ASN A C 1
ATOM 1792 O O . ASN A 1 220 ? 11.456 -47.662 15.470 1.00 35.91 220 ASN A O 1
ATOM 1796 N N . GLN A 1 221 ? 11.640 -45.621 14.579 1.00 37.09 221 GLN A N 1
ATOM 1797 C CA . GLN A 1 221 ? 10.439 -45.057 15.193 1.00 37.09 221 GLN A CA 1
ATOM 1798 C C . GLN A 1 221 ? 9.619 -44.410 14.083 1.00 37.09 221 GLN A C 1
ATOM 1800 O O . GLN A 1 221 ? 9.873 -43.295 13.631 1.00 37.09 221 GLN A O 1
ATOM 1805 N N . GLN A 1 222 ? 8.674 -45.206 13.594 1.00 35.66 222 GLN A N 1
ATOM 1806 C CA . GLN A 1 222 ? 7.622 -44.809 12.678 1.00 35.66 222 GLN A CA 1
ATOM 1807 C C . GLN A 1 222 ? 6.743 -43.762 13.372 1.00 35.66 222 GLN A C 1
ATOM 1809 O O . GLN A 1 222 ? 6.142 -44.029 14.411 1.00 35.66 222 GLN A O 1
ATOM 1814 N N . PHE A 1 223 ? 6.657 -42.566 12.792 1.00 39.44 223 PHE A N 1
ATOM 1815 C CA . PHE A 1 223 ? 5.557 -41.649 13.076 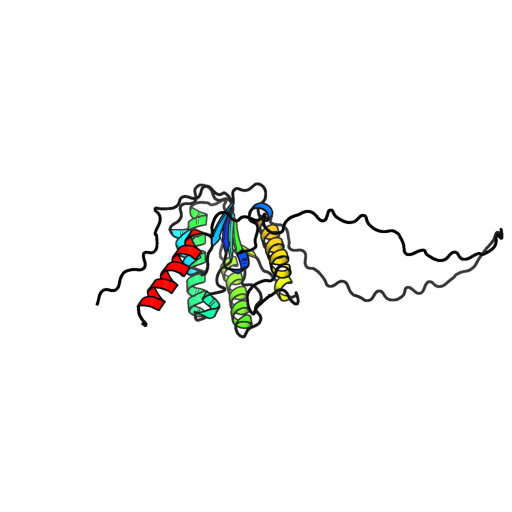1.00 39.44 223 PHE A CA 1
ATOM 1816 C C . PHE A 1 223 ? 4.234 -42.329 12.687 1.00 39.44 223 PHE A C 1
ATOM 1818 O O . PHE A 1 223 ? 4.201 -43.031 11.670 1.00 39.44 223 PHE A O 1
ATOM 1825 N N . PRO A 1 224 ? 3.137 -42.129 13.440 1.00 39.53 224 PRO A N 1
ATOM 1826 C CA . PRO A 1 224 ? 1.847 -42.673 13.045 1.00 39.53 224 PRO A CA 1
ATOM 1827 C C . PRO A 1 224 ? 1.440 -42.101 11.674 1.00 39.53 224 PRO A C 1
ATOM 1829 O O . PRO A 1 224 ? 1.610 -40.899 11.437 1.00 39.53 224 PRO A O 1
ATOM 1832 N N . PRO A 1 225 ? 0.908 -42.927 10.755 1.00 39.66 225 PRO A N 1
ATOM 1833 C CA . PRO A 1 225 ? 0.405 -42.435 9.483 1.00 39.66 225 PRO A CA 1
ATOM 1834 C C . PRO A 1 225 ? -0.781 -41.496 9.731 1.00 39.66 225 PRO A C 1
ATOM 1836 O O . PRO A 1 225 ? -1.715 -41.819 10.464 1.00 39.66 225 PRO A O 1
ATOM 1839 N N . LEU A 1 226 ? -0.744 -40.321 9.101 1.00 41.88 226 LEU A N 1
ATOM 1840 C CA . LEU A 1 226 ? -1.884 -39.408 9.044 1.00 41.88 226 LEU A CA 1
ATOM 1841 C C . LEU A 1 226 ? -3.090 -40.131 8.413 1.00 41.88 226 LEU A C 1
ATOM 1843 O O . LEU A 1 226 ? -2.903 -40.876 7.444 1.00 41.88 226 LEU A O 1
ATOM 1847 N N . PRO A 1 227 ? -4.324 -39.908 8.902 1.00 33.94 227 PRO A N 1
ATOM 1848 C CA . PRO A 1 227 ? -5.510 -40.542 8.345 1.00 33.94 227 PRO A CA 1
ATOM 1849 C C . PRO A 1 227 ? -5.695 -40.127 6.883 1.00 33.94 227 PRO A C 1
ATOM 1851 O O . PRO A 1 227 ? -6.040 -38.992 6.552 1.00 33.94 227 PRO A O 1
ATOM 1854 N N . ARG A 1 228 ? -5.458 -41.088 5.990 1.00 40.53 228 ARG A N 1
ATOM 1855 C CA . ARG A 1 228 ? -5.693 -40.992 4.553 1.00 40.53 228 ARG A CA 1
ATOM 1856 C C . ARG A 1 228 ? -7.166 -41.296 4.289 1.00 40.53 228 ARG A C 1
ATOM 1858 O O . ARG A 1 228 ? -7.499 -42.381 3.843 1.00 40.53 228 ARG A O 1
ATOM 1865 N N . ASN A 1 229 ? -8.040 -40.351 4.621 1.00 39.69 229 ASN A N 1
ATOM 1866 C CA . ASN A 1 229 ? -9.424 -40.324 4.149 1.00 39.69 229 ASN A CA 1
ATOM 1867 C C . ASN A 1 229 ? -9.937 -38.881 4.163 1.00 39.69 229 ASN A C 1
ATOM 1869 O O . ASN A 1 229 ? -10.488 -38.387 5.140 1.00 39.69 229 ASN A O 1
ATOM 1873 N N . GLY A 1 230 ? -9.714 -38.199 3.044 1.00 30.27 230 GLY A N 1
ATOM 1874 C CA . GLY A 1 230 ? -10.224 -36.868 2.755 1.00 30.27 230 GLY A CA 1
ATOM 1875 C C . GLY A 1 230 ? -10.282 -36.708 1.245 1.00 30.27 230 GLY A C 1
ATOM 1876 O O . GLY A 1 230 ? -9.289 -36.378 0.607 1.00 30.27 230 GLY A O 1
ATOM 1877 N N . ASN A 1 231 ? -11.437 -37.042 0.681 1.00 32.69 231 ASN A N 1
ATOM 1878 C CA . ASN A 1 231 ? -11.795 -36.874 -0.722 1.00 32.69 231 ASN A CA 1
ATOM 1879 C C . ASN A 1 231 ? -11.383 -35.466 -1.231 1.00 32.69 231 ASN A C 1
ATOM 1881 O O . ASN A 1 231 ? -11.837 -34.479 -0.650 1.00 32.69 231 ASN A O 1
ATOM 1885 N N . PRO A 1 232 ? -10.567 -35.327 -2.296 1.00 34.28 232 PRO A N 1
ATOM 1886 C CA . PRO A 1 232 ? -10.103 -34.020 -2.778 1.00 34.28 232 PRO A CA 1
ATOM 1887 C C . PRO A 1 232 ? -11.205 -33.125 -3.385 1.00 34.28 232 PRO A C 1
ATOM 1889 O O . PRO A 1 232 ? -10.913 -32.006 -3.802 1.00 34.28 232 PRO A O 1
ATOM 1892 N N . ASN A 1 233 ? -12.471 -33.559 -3.382 1.00 33.44 233 ASN A N 1
ATOM 1893 C CA . ASN A 1 233 ? -13.603 -32.843 -3.980 1.00 33.44 233 ASN A CA 1
ATOM 1894 C C . ASN A 1 233 ? -14.537 -32.100 -2.999 1.00 33.44 233 ASN A C 1
ATOM 1896 O O . ASN A 1 233 ? -15.635 -31.709 -3.397 1.00 33.44 233 ASN A O 1
ATOM 1900 N N . THR A 1 234 ? -14.153 -31.852 -1.741 1.00 33.88 234 THR A N 1
ATOM 1901 C CA . THR A 1 234 ? -15.036 -31.152 -0.776 1.00 33.88 234 THR A CA 1
ATOM 1902 C C . THR A 1 234 ? -14.766 -29.661 -0.563 1.00 33.88 234 THR A C 1
ATOM 1904 O O . THR A 1 234 ? -15.523 -29.017 0.159 1.00 33.88 234 THR A O 1
ATOM 1907 N N . TRP A 1 235 ? -13.826 -29.037 -1.278 1.00 30.34 235 TRP A N 1
ATOM 1908 C CA . TRP A 1 235 ? -13.771 -27.567 -1.361 1.00 30.34 235 TRP A CA 1
ATOM 1909 C C . TRP A 1 235 ? -14.713 -27.053 -2.456 1.00 30.34 235 TRP A C 1
ATOM 1911 O O . TRP A 1 235 ? -14.287 -26.464 -3.452 1.00 30.34 235 TRP A O 1
ATOM 1921 N N . LYS A 1 236 ? -16.021 -27.290 -2.284 1.00 31.30 236 LYS A N 1
ATOM 1922 C CA . LYS A 1 236 ? -17.042 -26.596 -3.075 1.00 31.30 236 LYS A CA 1
ATOM 1923 C C . LYS A 1 236 ? -17.010 -25.115 -2.702 1.00 31.30 236 LYS A C 1
ATOM 1925 O O . LYS A 1 236 ? -17.465 -24.710 -1.636 1.00 31.30 236 LYS A O 1
ATOM 1930 N N . ARG A 1 237 ? -16.452 -24.323 -3.616 1.00 34.69 237 ARG A N 1
ATOM 1931 C CA . ARG A 1 237 ? -16.629 -22.874 -3.703 1.00 34.69 237 ARG A CA 1
ATOM 1932 C C . ARG A 1 237 ? -18.126 -22.559 -3.795 1.00 34.69 237 ARG A C 1
ATOM 1934 O O . ARG A 1 237 ? -18.803 -23.152 -4.636 1.00 34.69 237 ARG A O 1
ATOM 1941 N N . PRO A 1 238 ? -18.652 -21.597 -3.034 1.00 34.53 238 PRO A N 1
ATOM 1942 C CA . PRO A 1 238 ? -19.751 -20.785 -3.512 1.00 34.53 238 PRO A CA 1
ATOM 1943 C C . PRO A 1 238 ? -19.145 -19.586 -4.260 1.00 34.53 238 PRO A C 1
ATOM 1945 O O . PRO A 1 238 ? -18.444 -18.804 -3.625 1.00 34.53 238 PRO A O 1
ATOM 1948 N N . LEU A 1 239 ? -19.436 -19.469 -5.570 1.00 39.50 239 LEU A N 1
ATOM 1949 C CA . LEU A 1 239 ? -19.243 -18.311 -6.488 1.00 39.50 239 LEU A CA 1
ATOM 1950 C C . LEU A 1 239 ? -18.380 -18.544 -7.752 1.00 39.50 239 LEU A C 1
ATOM 1952 O O . LEU A 1 239 ? -17.553 -17.705 -8.098 1.00 39.50 239 LEU A O 1
ATOM 1956 N N . ASP A 1 240 ? -18.613 -19.621 -8.516 1.00 38.56 240 ASP A N 1
ATOM 1957 C CA . ASP A 1 240 ? -17.927 -19.795 -9.818 1.00 38.56 240 ASP A CA 1
ATOM 1958 C C . ASP A 1 240 ? -18.799 -20.389 -10.948 1.00 38.56 240 ASP A C 1
ATOM 1960 O O . ASP A 1 240 ? -18.359 -20.448 -12.097 1.00 38.56 240 ASP A O 1
ATOM 1964 N N . ASN A 1 241 ? -20.037 -20.821 -10.681 1.00 43.16 241 ASN A N 1
ATOM 1965 C CA . ASN A 1 241 ? -20.825 -21.551 -11.688 1.00 43.16 241 ASN A CA 1
ATOM 1966 C C . ASN A 1 241 ? -21.523 -20.656 -12.724 1.00 43.16 241 ASN A C 1
ATOM 1968 O O . ASN A 1 241 ? -21.812 -21.118 -13.824 1.00 43.16 241 ASN A O 1
ATOM 1972 N N . GLU A 1 242 ? -21.747 -19.374 -12.436 1.00 41.50 242 GLU A N 1
ATOM 1973 C CA . GLU A 1 242 ? -22.461 -18.489 -13.367 1.00 41.50 242 GLU A CA 1
ATOM 1974 C C . GLU A 1 242 ? -21.542 -17.903 -14.455 1.00 41.50 242 GLU A C 1
ATOM 1976 O O . GLU A 1 242 ? -21.955 -17.715 -15.599 1.00 41.50 242 GLU A O 1
ATOM 1981 N N . ALA A 1 243 ? -20.261 -17.690 -14.136 1.00 44.09 243 ALA A N 1
ATOM 1982 C CA . ALA A 1 243 ? -19.273 -17.192 -15.094 1.00 44.09 243 ALA A CA 1
ATOM 1983 C C . ALA A 1 243 ? -18.867 -18.273 -16.111 1.00 44.09 243 ALA A C 1
ATOM 1985 O O . ALA A 1 243 ? -18.740 -17.988 -17.299 1.00 44.09 243 ALA A O 1
ATOM 1986 N N . ASN A 1 244 ? -18.739 -19.531 -15.673 1.00 42.81 244 ASN A N 1
ATOM 1987 C CA . ASN A 1 244 ? -18.369 -20.638 -16.559 1.00 42.81 244 ASN A CA 1
ATOM 1988 C C . ASN A 1 244 ? -19.507 -21.050 -17.507 1.00 42.81 244 ASN A C 1
ATOM 1990 O O . ASN A 1 244 ? -19.238 -21.473 -18.630 1.00 42.81 244 ASN A O 1
ATOM 1994 N N . HIS A 1 245 ? -20.772 -20.873 -17.106 1.00 45.97 245 HIS A N 1
ATOM 1995 C CA . HIS A 1 245 ? -21.905 -21.123 -17.999 1.00 45.97 245 HIS A CA 1
ATOM 1996 C C . HIS A 1 245 ? -22.001 -20.058 -19.104 1.00 45.97 245 HIS A C 1
ATOM 1998 O O . HIS A 1 245 ? -22.157 -20.407 -20.271 1.00 45.97 245 HIS A O 1
ATOM 2004 N N . LYS A 1 246 ? -21.782 -18.775 -18.774 1.00 48.56 246 LYS A N 1
ATOM 2005 C CA . LYS A 1 246 ? -21.782 -17.682 -19.765 1.00 48.56 246 LYS A CA 1
ATOM 2006 C C . LYS A 1 246 ? -20.631 -17.784 -20.772 1.00 48.56 246 LYS A C 1
ATOM 2008 O O . LYS A 1 246 ? -20.833 -17.500 -21.948 1.00 48.56 246 LYS A O 1
ATOM 2013 N N . VAL A 1 247 ? -19.453 -18.244 -20.344 1.00 53.38 247 VAL A N 1
ATOM 2014 C CA . VAL A 1 247 ? -18.317 -18.485 -21.255 1.00 53.38 247 VAL A CA 1
ATOM 2015 C C . VAL A 1 247 ? -18.583 -19.684 -22.174 1.00 53.38 247 VAL A C 1
ATOM 2017 O O . VAL A 1 247 ? -18.284 -19.612 -23.362 1.00 53.38 247 VAL A O 1
ATOM 2020 N N . SER A 1 248 ? -19.202 -20.754 -21.665 1.00 51.53 248 SER A N 1
ATOM 2021 C CA . SER A 1 248 ? -19.581 -21.920 -22.479 1.00 51.53 248 SER A CA 1
ATOM 2022 C C . SER A 1 248 ? -20.651 -21.579 -23.527 1.00 51.53 248 SER A C 1
ATOM 2024 O O . SER A 1 248 ? -20.528 -21.975 -24.684 1.00 51.53 248 SER A O 1
ATOM 2026 N N . GLU A 1 249 ? -21.651 -20.769 -23.168 1.00 55.62 249 GLU A N 1
ATOM 2027 C CA . GLU A 1 249 ? -22.679 -20.305 -24.110 1.00 55.62 249 GLU A CA 1
ATOM 2028 C C . GLU A 1 249 ? -22.120 -19.318 -25.153 1.00 55.62 249 GLU A C 1
ATOM 2030 O O . GLU A 1 249 ? -22.452 -19.426 -26.333 1.00 55.62 249 GLU A O 1
ATOM 2035 N N . MET A 1 250 ? -21.185 -18.430 -24.786 1.00 50.81 250 MET A N 1
ATOM 2036 C CA . MET A 1 250 ? -20.506 -17.565 -25.766 1.00 50.81 250 MET A CA 1
ATOM 2037 C C . MET A 1 250 ? -19.659 -18.351 -26.777 1.00 50.81 250 MET A C 1
ATOM 2039 O O . MET A 1 250 ? -19.627 -17.988 -27.953 1.00 50.81 250 MET A O 1
ATOM 2043 N N . ILE A 1 251 ? -18.996 -19.431 -26.351 1.00 60.41 251 ILE A N 1
ATOM 2044 C CA . ILE A 1 251 ? -18.194 -20.279 -27.249 1.00 60.41 251 ILE A CA 1
ATOM 2045 C C . ILE A 1 251 ? -19.096 -21.033 -28.239 1.00 60.41 251 ILE A C 1
ATOM 2047 O O . ILE A 1 251 ? -18.743 -21.151 -29.413 1.00 60.41 251 ILE A O 1
ATOM 2051 N N . LYS A 1 252 ? -20.286 -21.476 -27.812 1.00 59.69 252 LYS A N 1
ATOM 2052 C CA . LYS A 1 252 ? -21.273 -22.105 -28.708 1.00 59.69 252 LYS A CA 1
ATOM 2053 C C . LYS A 1 252 ? -21.832 -21.125 -29.741 1.00 59.69 252 LYS A C 1
ATOM 2055 O O . LYS A 1 252 ? -21.938 -21.483 -30.911 1.00 59.69 252 LYS A O 1
ATOM 2060 N N . ILE A 1 253 ? -22.133 -19.890 -29.334 1.00 63.59 253 ILE A N 1
ATOM 2061 C CA . ILE A 1 253 ? -22.619 -18.844 -30.249 1.00 63.59 253 ILE A CA 1
ATOM 2062 C C . ILE A 1 253 ? -21.547 -18.505 -31.292 1.00 63.59 253 ILE A C 1
ATOM 2064 O O . ILE A 1 253 ? -21.855 -18.443 -32.481 1.00 63.59 253 ILE A O 1
ATOM 2068 N N . LEU A 1 254 ? -20.281 -18.375 -30.877 1.00 47.66 254 LEU A N 1
ATOM 2069 C CA . LEU A 1 254 ? -19.164 -18.132 -31.793 1.00 47.66 254 LEU A CA 1
ATOM 2070 C C . LEU A 1 254 ? -18.972 -19.275 -32.798 1.00 47.66 254 LEU A C 1
ATOM 2072 O O . LEU A 1 254 ? -18.755 -19.000 -33.969 1.00 47.66 254 LEU A O 1
ATOM 2076 N N . HIS A 1 255 ? -19.119 -20.539 -32.393 1.00 52.97 255 HIS A N 1
ATOM 2077 C CA . HIS A 1 255 ? -19.017 -21.668 -33.328 1.00 52.97 255 HIS A CA 1
ATOM 2078 C C . HIS A 1 255 ? -20.154 -21.717 -34.365 1.00 52.97 255 HIS A C 1
ATOM 2080 O O . HIS A 1 255 ? -19.916 -22.161 -35.484 1.00 52.97 255 HIS A O 1
ATOM 2086 N N . SER A 1 256 ? -21.357 -21.229 -34.037 1.00 53.88 256 SER A N 1
ATOM 2087 C CA . SER A 1 256 ? -22.488 -21.186 -34.984 1.00 53.88 256 SER A CA 1
ATOM 2088 C C . SER A 1 256 ? -22.410 -20.061 -36.024 1.00 53.88 256 SER A C 1
ATOM 2090 O O . SER A 1 256 ? -23.157 -20.078 -36.991 1.00 53.88 256 SER A O 1
ATOM 2092 N N . LEU A 1 257 ? -21.523 -19.079 -35.826 1.00 50.84 257 LEU A N 1
ATOM 2093 C CA . LEU A 1 257 ? -21.350 -17.934 -36.732 1.00 50.84 257 LEU A CA 1
ATOM 2094 C C . LEU A 1 257 ? -20.247 -18.153 -37.784 1.00 50.84 257 LEU A C 1
ATOM 2096 O O . LEU A 1 257 ? -20.050 -17.294 -38.640 1.00 50.84 257 LEU A O 1
ATOM 2100 N N . PHE A 1 258 ? -19.525 -19.277 -37.712 1.00 54.88 258 PHE A N 1
ATOM 2101 C CA . PHE A 1 258 ? -18.422 -19.631 -38.616 1.00 54.88 258 PHE A CA 1
ATOM 2102 C C . PHE A 1 258 ? -18.619 -20.992 -39.322 1.00 54.88 258 PHE A C 1
ATOM 2104 O O . PHE A 1 258 ? -17.651 -21.560 -39.831 1.00 54.88 258 PHE A O 1
ATOM 2111 N N . GLN A 1 259 ? -19.855 -21.502 -39.368 1.00 54.84 259 GLN A N 1
ATOM 2112 C CA . GLN A 1 259 ? -20.310 -22.603 -40.234 1.00 54.84 259 GLN A CA 1
ATOM 2113 C C . GLN A 1 259 ? -21.482 -22.117 -41.083 1.00 54.84 259 GLN A C 1
ATOM 2115 O O . GLN A 1 259 ? -21.579 -22.577 -42.240 1.00 54.84 259 GLN A O 1
#

Organism: Paramuricea clavata (NCBI:txid317549)

InterPro domains:
  IPR036514 SGNH hydrolase superfamily [G3DSA:3.40.50.1110] (41-177)